Protein AF-A0A3S3NFL9-F1 (afdb_monomer_lite)

InterPro domains:
  IPR039461 Peptidase family M49 [PTHR23422] (244-373)

Structure (mmCIF, N/CA/C/O backbone):
data_AF-A0A3S3NFL9-F1
#
_entry.id   AF-A0A3S3NFL9-F1
#
loop_
_atom_site.group_PDB
_atom_site.id
_atom_site.type_symbol
_atom_site.label_atom_id
_atom_site.label_alt_id
_atom_site.label_comp_id
_atom_site.label_asym_id
_atom_site.label_entity_id
_atom_site.label_seq_id
_atom_site.pdbx_PDB_ins_code
_atom_site.Cartn_x
_atom_site.Cartn_y
_atom_site.Cartn_z
_atom_site.occupancy
_atom_site.B_iso_or_equiv
_atom_site.auth_seq_id
_atom_site.auth_comp_id
_atom_site.auth_asym_id
_atom_site.auth_atom_id
_atom_site.pdbx_PDB_model_num
ATOM 1 N N . MET A 1 1 ? 38.748 -11.934 3.097 1.00 70.31 1 MET A N 1
ATOM 2 C CA . MET A 1 1 ? 37.611 -11.844 2.151 1.00 70.31 1 MET A CA 1
ATOM 3 C C . MET A 1 1 ? 37.969 -10.822 1.085 1.00 70.31 1 MET A C 1
ATOM 5 O O . MET A 1 1 ? 38.439 -9.764 1.475 1.00 70.31 1 MET A O 1
ATOM 9 N N . TRP A 1 2 ? 37.775 -11.131 -0.202 1.00 83.19 2 TRP A N 1
ATOM 10 C CA . TRP A 1 2 ? 38.175 -10.306 -1.362 1.00 83.19 2 TRP A CA 1
ATOM 11 C C . TRP A 1 2 ? 37.854 -8.810 -1.224 1.00 83.19 2 TRP A C 1
ATOM 13 O O . TRP A 1 2 ? 38.706 -7.977 -1.481 1.00 83.19 2 TRP A O 1
ATOM 23 N N . LYS A 1 3 ? 36.680 -8.450 -0.696 1.00 81.81 3 LYS A N 1
ATOM 24 C CA . LYS A 1 3 ? 36.318 -7.045 -0.452 1.00 81.81 3 LYS A CA 1
ATOM 25 C C . LYS A 1 3 ? 37.361 -6.279 0.379 1.00 81.81 3 LYS A C 1
ATOM 27 O O . LYS A 1 3 ? 37.640 -5.125 0.095 1.00 81.81 3 LYS A O 1
ATOM 32 N N . ASN A 1 4 ? 37.971 -6.919 1.376 1.00 85.50 4 ASN A N 1
ATOM 33 C CA . ASN A 1 4 ? 38.934 -6.269 2.270 1.00 85.50 4 ASN A CA 1
ATOM 34 C C . ASN A 1 4 ? 40.291 -6.002 1.596 1.00 85.50 4 ASN A C 1
ATOM 36 O O . ASN A 1 4 ? 41.124 -5.328 2.192 1.00 85.50 4 ASN A O 1
ATOM 40 N N . SER A 1 5 ? 40.531 -6.542 0.395 1.00 84.44 5 SER A N 1
ATOM 41 C CA . SER A 1 5 ? 41.727 -6.245 -0.401 1.00 84.44 5 SER A CA 1
ATOM 42 C C . SER A 1 5 ? 41.533 -5.063 -1.355 1.00 84.44 5 SER A C 1
ATOM 44 O O . SER A 1 5 ? 42.457 -4.725 -2.087 1.00 84.44 5 SER A O 1
ATOM 46 N N . LEU A 1 6 ? 40.328 -4.490 -1.414 1.00 85.62 6 LEU A N 1
ATOM 47 C CA . LEU A 1 6 ? 39.971 -3.385 -2.301 1.00 85.62 6 LEU A CA 1
ATOM 48 C C . LEU A 1 6 ? 40.162 -2.035 -1.592 1.00 85.62 6 LEU A C 1
ATOM 50 O O . LEU A 1 6 ? 40.008 -1.954 -0.369 1.00 85.62 6 LEU A O 1
ATOM 54 N N . SER A 1 7 ? 40.432 -0.968 -2.353 1.00 89.31 7 SER A N 1
ATOM 55 C CA . SER A 1 7 ? 40.381 0.405 -1.823 1.00 89.31 7 SER A CA 1
ATOM 56 C C . SER A 1 7 ? 38.967 0.759 -1.347 1.00 89.31 7 SER A C 1
ATOM 58 O O . SER A 1 7 ? 38.000 0.131 -1.771 1.00 89.31 7 SER A O 1
ATOM 60 N N . GLU A 1 8 ? 38.801 1.775 -0.497 1.00 84.06 8 GLU A N 1
ATOM 61 C CA . GLU A 1 8 ? 37.465 2.172 -0.014 1.00 84.06 8 GLU A CA 1
ATOM 62 C C . GLU A 1 8 ? 36.483 2.488 -1.155 1.00 84.06 8 GLU A C 1
ATOM 64 O O . GLU A 1 8 ? 35.319 2.088 -1.104 1.00 84.06 8 GLU A O 1
ATOM 69 N N . ASP A 1 9 ? 36.951 3.137 -2.223 1.00 81.75 9 ASP A N 1
ATOM 70 C CA . ASP A 1 9 ? 36.141 3.419 -3.413 1.00 81.75 9 ASP A CA 1
ATOM 71 C C . ASP A 1 9 ? 35.718 2.140 -4.134 1.00 81.75 9 ASP A C 1
ATOM 73 O O . ASP A 1 9 ? 34.554 1.977 -4.502 1.00 81.75 9 ASP A O 1
ATOM 77 N N . GLN A 1 10 ? 36.641 1.190 -4.274 1.00 81.69 10 GLN A N 1
ATOM 78 C CA . GLN A 1 10 ? 36.358 -0.108 -4.874 1.00 81.69 10 GLN A CA 1
ATOM 79 C C . GLN A 1 10 ? 35.442 -0.962 -3.990 1.00 81.69 10 GLN A C 1
ATOM 81 O O . GLN A 1 10 ? 34.604 -1.687 -4.513 1.00 81.69 10 GLN A O 1
ATOM 86 N N . GLN A 1 11 ? 35.543 -0.859 -2.663 1.00 82.94 11 GLN A N 1
ATOM 87 C CA . GLN A 1 11 ? 34.620 -1.519 -1.740 1.00 82.94 11 GLN A CA 1
ATOM 88 C C . GLN A 1 11 ? 33.207 -0.962 -1.885 1.00 82.94 11 GLN A C 1
ATOM 90 O O . GLN A 1 11 ? 32.262 -1.744 -1.975 1.00 82.94 11 GLN A O 1
ATOM 95 N N . ARG A 1 12 ? 33.064 0.370 -1.953 1.00 76.81 12 ARG A N 1
ATOM 96 C CA . ARG A 1 12 ? 31.773 1.029 -2.198 1.00 76.81 12 ARG A CA 1
ATOM 97 C C . ARG A 1 12 ? 31.178 0.590 -3.531 1.00 76.81 12 ARG A C 1
ATOM 99 O O . ARG A 1 12 ? 30.019 0.184 -3.555 1.00 76.81 12 ARG A O 1
ATOM 106 N N . ALA A 1 13 ? 31.977 0.592 -4.599 1.00 75.75 13 ALA A N 1
ATOM 107 C CA . ALA A 1 13 ? 31.565 0.129 -5.922 1.00 75.75 13 ALA A CA 1
ATOM 108 C C . ALA A 1 13 ? 31.149 -1.354 -5.929 1.00 75.75 13 ALA A C 1
ATOM 110 O O . ALA A 1 13 ? 30.110 -1.682 -6.499 1.00 75.75 13 ALA A O 1
ATOM 111 N N . ALA A 1 14 ? 31.896 -2.226 -5.240 1.00 76.31 14 ALA A N 1
ATOM 112 C CA . ALA A 1 14 ? 31.610 -3.661 -5.133 1.00 76.31 14 ALA A CA 1
ATOM 113 C C . ALA A 1 14 ? 30.316 -3.967 -4.365 1.00 76.31 14 ALA A C 1
ATOM 115 O O . ALA A 1 14 ? 29.718 -5.022 -4.551 1.00 76.31 14 ALA A O 1
ATOM 116 N N . THR A 1 15 ? 29.899 -3.061 -3.479 1.00 74.06 15 THR A N 1
ATOM 117 C CA . THR A 1 15 ? 28.624 -3.139 -2.747 1.00 74.06 15 THR A CA 1
ATOM 118 C C . THR A 1 15 ? 27.517 -2.278 -3.359 1.00 74.06 15 THR A C 1
ATOM 120 O O . THR A 1 15 ? 26.427 -2.199 -2.797 1.00 74.06 15 THR A O 1
ATOM 123 N N . GLY A 1 16 ? 27.807 -1.595 -4.467 1.00 64.81 16 GLY A N 1
ATOM 124 C CA . GLY A 1 16 ? 26.868 -0.738 -5.182 1.00 64.81 16 GLY A CA 1
ATOM 125 C C . GLY A 1 16 ? 25.969 -1.527 -6.134 1.00 64.81 16 GLY A C 1
ATOM 126 O O . GLY A 1 16 ? 26.243 -2.675 -6.467 1.00 64.81 16 GLY A O 1
ATOM 127 N N . TYR A 1 17 ? 24.895 -0.891 -6.599 1.00 68.75 17 TYR A N 1
ATOM 128 C CA . TYR A 1 17 ? 23.859 -1.542 -7.412 1.00 68.75 17 TYR A CA 1
ATOM 129 C C . TYR A 1 17 ? 24.241 -1.771 -8.883 1.00 68.75 17 TYR A C 1
ATOM 131 O O . TYR A 1 17 ? 23.649 -2.625 -9.532 1.00 68.75 17 TYR A O 1
ATOM 139 N N . PHE A 1 18 ? 25.208 -1.015 -9.418 1.00 77.06 18 PHE A N 1
ATOM 140 C CA . PHE A 1 18 ? 25.504 -0.959 -10.859 1.00 77.06 18 PHE A CA 1
ATOM 141 C C . PHE A 1 18 ? 26.853 -1.585 -11.239 1.00 77.06 18 PHE A C 1
ATOM 143 O O . PHE A 1 18 ? 27.479 -1.185 -12.224 1.00 77.06 18 PHE A O 1
ATOM 150 N N . ASN A 1 19 ? 27.305 -2.573 -10.464 1.00 80.44 19 ASN A N 1
ATOM 151 C CA . ASN A 1 19 ? 28.457 -3.412 -10.792 1.00 80.44 19 ASN A CA 1
ATOM 152 C C . ASN A 1 19 ? 28.096 -4.888 -10.596 1.00 80.44 19 ASN A C 1
ATOM 154 O O . ASN A 1 19 ? 27.451 -5.244 -9.612 1.00 80.44 19 ASN A O 1
ATOM 158 N N . VAL A 1 20 ? 28.524 -5.742 -11.523 1.00 81.50 20 VAL A N 1
ATOM 159 C CA . VAL A 1 20 ? 28.409 -7.201 -11.409 1.00 81.50 20 VAL A CA 1
ATOM 160 C C . VAL A 1 20 ? 29.727 -7.754 -10.884 1.00 81.50 20 VAL A C 1
ATOM 162 O O . VAL A 1 20 ? 30.802 -7.328 -11.313 1.00 81.50 20 VAL A O 1
ATOM 165 N N . ILE A 1 21 ? 29.647 -8.687 -9.935 1.00 87.25 21 ILE A N 1
ATOM 166 C CA . ILE A 1 21 ? 30.816 -9.400 -9.424 1.00 87.25 21 ILE A CA 1
ATOM 167 C C . ILE A 1 21 ? 30.949 -10.712 -10.182 1.00 87.25 21 ILE A C 1
ATOM 169 O O . ILE A 1 21 ? 30.078 -11.571 -10.080 1.00 87.25 21 ILE A O 1
ATOM 173 N N . HIS A 1 22 ? 32.059 -10.866 -10.891 1.00 83.62 22 HIS A N 1
ATOM 174 C CA . HIS A 1 22 ? 32.399 -12.070 -11.639 1.00 83.62 22 HIS A CA 1
ATOM 175 C C . HIS A 1 22 ? 33.544 -12.818 -10.985 1.00 83.62 22 HIS A C 1
ATOM 177 O O . HIS A 1 22 ? 34.320 -12.251 -10.207 1.00 83.62 22 HIS A O 1
ATOM 183 N N . ARG A 1 23 ? 33.669 -14.094 -11.344 1.00 83.56 23 ARG A N 1
ATOM 184 C CA . ARG A 1 23 ? 34.780 -14.944 -10.941 1.00 83.56 23 ARG A CA 1
ATOM 185 C C . ARG A 1 23 ? 35.629 -15.318 -12.152 1.00 83.56 23 ARG A C 1
ATOM 187 O O . ARG A 1 23 ? 35.097 -15.751 -13.170 1.00 83.56 23 ARG A O 1
ATOM 194 N N . HIS A 1 24 ? 36.951 -15.182 -12.053 1.00 78.75 24 HIS A N 1
ATOM 195 C CA . HIS A 1 24 ? 37.848 -15.508 -13.168 1.00 78.75 24 HIS A CA 1
ATOM 196 C C . HIS A 1 24 ? 37.803 -16.994 -13.543 1.00 78.75 24 HIS A C 1
ATOM 198 O O . HIS A 1 24 ? 38.020 -17.334 -14.701 1.00 78.75 24 HIS A O 1
ATOM 204 N N . SER A 1 25 ? 37.512 -17.880 -12.591 1.00 75.69 25 SER A N 1
ATOM 205 C CA . SER A 1 25 ? 37.366 -19.314 -12.858 1.00 75.69 25 SER A CA 1
ATOM 206 C C . SER A 1 25 ? 36.079 -19.707 -13.600 1.00 75.69 25 SER A C 1
ATOM 208 O O . SER A 1 25 ? 36.033 -20.798 -14.163 1.00 75.69 25 SER A O 1
ATOM 210 N N . GLU A 1 26 ? 35.063 -18.840 -13.656 1.00 67.69 26 GLU A N 1
ATOM 211 C CA . GLU A 1 26 ? 33.768 -19.135 -14.297 1.00 67.69 26 GLU A CA 1
ATOM 212 C C . GLU A 1 26 ? 33.715 -18.684 -15.769 1.00 67.69 26 GLU A C 1
ATOM 214 O O . GLU A 1 26 ? 32.968 -19.250 -16.562 1.00 67.69 26 GLU A O 1
ATOM 219 N N . SER A 1 27 ? 34.581 -17.756 -16.190 1.00 59.66 27 SER A N 1
ATOM 220 C CA . SER A 1 27 ? 34.622 -17.242 -17.571 1.00 59.66 27 SER A CA 1
ATOM 221 C C . SER A 1 27 ? 35.156 -18.236 -18.617 1.00 59.66 27 SER A C 1
ATOM 223 O O . SER A 1 27 ? 35.100 -17.962 -19.814 1.00 59.66 27 SER A O 1
ATOM 225 N N . GLY A 1 28 ? 35.660 -19.400 -18.189 1.00 50.25 28 GLY A N 1
ATOM 226 C CA . GLY A 1 28 ? 36.147 -20.471 -19.066 1.00 50.25 28 GLY A CA 1
ATOM 227 C C . GLY A 1 28 ? 35.130 -21.572 -19.388 1.00 50.25 28 GLY A C 1
ATOM 228 O O . GLY A 1 28 ? 35.481 -22.496 -20.119 1.00 50.25 28 GLY A O 1
ATOM 229 N N . MET A 1 29 ? 33.908 -21.523 -18.841 1.00 44.69 29 MET A N 1
ATOM 230 C CA . MET A 1 29 ? 32.951 -22.638 -18.944 1.00 44.69 29 MET A CA 1
ATOM 231 C C . MET A 1 29 ? 31.960 -22.535 -20.119 1.00 44.69 29 MET A C 1
ATOM 233 O O . MET A 1 29 ? 31.325 -23.534 -20.442 1.00 44.69 29 MET A O 1
ATOM 237 N N . ASP A 1 30 ? 31.921 -21.399 -20.829 1.00 39.84 30 ASP A N 1
ATOM 238 C CA . ASP A 1 30 ? 30.991 -21.134 -21.945 1.00 39.84 30 ASP A CA 1
ATOM 239 C C . ASP A 1 30 ? 31.662 -21.050 -23.336 1.00 39.84 30 ASP A C 1
ATOM 241 O O . ASP A 1 30 ? 31.192 -20.348 -24.231 1.00 39.84 30 ASP A O 1
ATOM 245 N N . ILE A 1 31 ? 32.751 -21.794 -23.577 1.00 38.69 31 ILE A N 1
ATOM 246 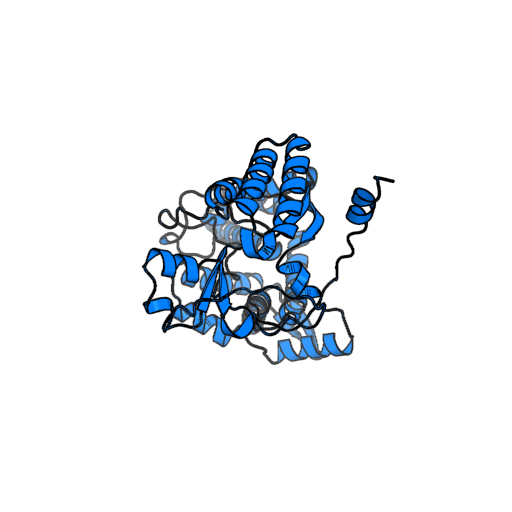C CA . ILE A 1 31 ? 33.295 -21.977 -24.938 1.00 38.69 31 ILE A CA 1
ATOM 247 C C . ILE A 1 31 ? 33.169 -23.442 -25.350 1.00 38.69 31 ILE A C 1
ATOM 249 O O . ILE A 1 31 ? 34.111 -24.229 -25.308 1.00 38.69 31 ILE A O 1
ATOM 253 N N . CYS A 1 32 ? 31.972 -23.802 -25.798 1.00 33.28 32 CYS A N 1
ATOM 254 C CA . CYS A 1 32 ? 31.750 -24.946 -26.673 1.00 33.28 32 CYS A CA 1
ATOM 255 C C . CYS A 1 32 ? 30.919 -24.501 -27.876 1.00 33.28 32 CYS A C 1
ATOM 257 O O . CYS A 1 32 ? 29.771 -24.896 -27.994 1.00 33.28 32 CYS A O 1
ATOM 259 N N . THR A 1 33 ? 31.506 -23.695 -28.768 1.00 36.41 33 THR A N 1
ATOM 260 C CA . THR A 1 33 ? 31.308 -23.804 -30.227 1.00 36.41 33 THR A CA 1
ATOM 261 C C . THR A 1 33 ? 32.274 -22.888 -30.985 1.00 36.41 33 THR A C 1
ATOM 263 O O . THR A 1 33 ? 32.473 -21.743 -30.600 1.00 36.41 33 THR A O 1
ATOM 266 N N . ALA A 1 34 ? 32.759 -23.408 -32.117 1.00 32.44 34 ALA A N 1
ATOM 267 C CA . ALA A 1 34 ? 33.563 -22.784 -33.175 1.00 32.44 34 ALA A CA 1
ATOM 268 C C . ALA A 1 34 ? 35.091 -22.728 -32.968 1.00 32.44 34 ALA A C 1
ATOM 270 O O . ALA A 1 34 ? 35.658 -21.864 -32.307 1.00 32.44 34 ALA A O 1
ATOM 271 N N . ALA A 1 35 ? 35.752 -23.672 -33.639 1.00 37.75 35 ALA A N 1
ATOM 272 C CA . ALA A 1 35 ? 37.176 -23.693 -33.918 1.00 37.75 35 ALA A CA 1
ATOM 273 C C . ALA A 1 35 ? 37.611 -22.494 -34.780 1.00 37.75 35 ALA A C 1
ATOM 275 O O . ALA A 1 35 ? 37.051 -22.275 -35.852 1.00 37.75 35 ALA A O 1
ATOM 276 N N . ASN A 1 36 ? 38.651 -21.775 -34.358 1.00 33.38 36 ASN A N 1
ATOM 277 C CA . ASN A 1 36 ? 39.914 -21.682 -35.095 1.00 33.38 36 ASN A CA 1
ATOM 278 C C . ASN A 1 36 ? 40.953 -20.896 -34.286 1.00 33.38 36 ASN A C 1
ATOM 280 O O . ASN A 1 36 ? 40.642 -19.986 -33.526 1.00 33.38 36 ASN A O 1
ATOM 284 N N . THR A 1 37 ? 42.191 -21.336 -34.454 1.00 39.19 37 THR A N 1
ATOM 285 C CA . THR A 1 37 ? 43.440 -20.879 -33.847 1.00 39.19 37 THR A CA 1
ATOM 286 C C . THR A 1 37 ? 43.701 -19.383 -34.017 1.00 39.19 37 THR A C 1
ATOM 288 O O . THR A 1 37 ? 43.647 -18.894 -35.137 1.00 39.19 37 THR A O 1
ATOM 291 N N . ASP A 1 38 ? 44.075 -18.698 -32.932 1.00 30.78 38 ASP A N 1
ATOM 292 C CA . ASP A 1 38 ? 45.365 -18.001 -32.845 1.00 30.78 38 ASP A CA 1
ATOM 293 C C . ASP A 1 38 ? 45.683 -17.562 -31.405 1.00 30.78 38 ASP A C 1
ATOM 295 O O . ASP A 1 38 ? 44.811 -17.269 -30.588 1.00 30.78 38 ASP A O 1
ATOM 299 N N . HIS A 1 39 ? 46.973 -17.612 -31.084 1.00 37.66 39 HIS A N 1
ATOM 300 C CA . HIS A 1 39 ? 47.565 -17.458 -29.760 1.00 37.66 39 HIS A CA 1
ATOM 301 C C . HIS A 1 39 ? 47.155 -16.176 -29.014 1.00 37.66 39 HIS A C 1
ATOM 303 O O . HIS A 1 39 ? 47.578 -15.080 -29.372 1.00 37.66 39 HIS A O 1
ATOM 309 N N . VAL A 1 40 ? 46.493 -16.332 -27.863 1.00 32.88 40 VAL A N 1
ATOM 310 C CA . VAL A 1 40 ? 46.502 -15.321 -26.796 1.00 32.88 40 VAL A CA 1
ATOM 311 C C . VAL A 1 40 ? 47.221 -15.907 -25.588 1.00 32.88 40 VAL A C 1
ATOM 313 O O . VAL A 1 40 ? 46.711 -16.770 -24.876 1.00 32.88 40 VAL A O 1
ATOM 316 N N . VAL A 1 41 ? 48.448 -15.440 -25.369 1.00 32.53 41 VAL A N 1
ATOM 317 C CA . VAL A 1 41 ? 49.188 -15.657 -24.126 1.00 32.53 41 VAL A CA 1
ATOM 318 C C . VAL A 1 41 ? 48.477 -14.861 -23.034 1.00 32.53 41 VAL A C 1
ATOM 320 O O . VAL A 1 41 ? 48.691 -13.661 -22.889 1.00 32.53 41 VAL A O 1
ATOM 323 N N . THR A 1 42 ? 47.616 -15.513 -22.255 1.00 33.62 42 THR A N 1
ATOM 324 C CA . THR A 1 42 ? 47.130 -14.940 -20.999 1.00 33.62 42 THR A CA 1
ATOM 325 C C . THR A 1 42 ? 48.250 -15.035 -19.972 1.00 33.62 42 THR A C 1
ATOM 327 O O . THR A 1 42 ? 48.501 -16.096 -19.393 1.00 33.62 42 THR A O 1
ATOM 330 N N . THR A 1 43 ? 48.945 -13.924 -19.750 1.00 31.50 43 THR A N 1
ATOM 331 C CA . THR A 1 43 ? 49.778 -13.727 -18.568 1.00 31.50 43 THR A CA 1
ATOM 332 C C . THR A 1 43 ? 48.891 -13.892 -17.333 1.00 31.50 43 THR A C 1
ATOM 334 O O . THR A 1 43 ? 48.043 -13.056 -17.031 1.00 31.50 43 THR A O 1
ATOM 337 N N . LYS A 1 44 ? 49.054 -15.016 -16.623 1.00 38.88 44 LYS A N 1
ATOM 338 C CA . LYS A 1 44 ? 48.454 -15.233 -15.302 1.00 38.88 44 LYS A CA 1
ATOM 339 C C . LYS A 1 44 ? 49.040 -14.207 -14.334 1.00 38.88 44 LYS A C 1
ATOM 341 O O . LYS A 1 44 ? 50.081 -14.439 -13.727 1.00 38.88 44 LYS A O 1
ATOM 346 N N . SER A 1 45 ? 48.365 -13.070 -14.210 1.00 40.41 45 SER A N 1
ATOM 347 C CA . SER A 1 45 ? 48.492 -12.201 -13.049 1.00 40.41 45 SER A CA 1
ATOM 348 C C . SER A 1 45 ? 48.079 -13.009 -11.822 1.00 40.41 45 SER A C 1
ATOM 350 O O . SER A 1 45 ? 46.947 -13.485 -11.722 1.00 40.41 45 SER A O 1
ATOM 352 N N . SER A 1 46 ? 49.022 -13.215 -10.911 1.00 44.19 46 SER A N 1
ATOM 353 C CA . SER A 1 46 ? 48.811 -13.831 -9.608 1.00 44.19 46 SER A CA 1
ATOM 354 C C . SER A 1 46 ? 48.009 -12.889 -8.703 1.00 44.19 46 SER A C 1
ATOM 356 O O . SER A 1 46 ? 48.551 -12.323 -7.755 1.00 44.19 46 SER A O 1
ATOM 358 N N . ASN A 1 47 ? 46.725 -12.685 -8.992 1.00 50.84 47 ASN A N 1
ATOM 359 C CA . ASN A 1 47 ? 45.833 -12.012 -8.057 1.00 50.84 47 ASN A CA 1
ATOM 360 C C . ASN A 1 47 ? 45.345 -13.028 -7.023 1.00 50.84 47 ASN A C 1
ATOM 362 O O . ASN A 1 47 ? 44.768 -14.059 -7.351 1.00 50.84 47 ASN A O 1
ATOM 366 N N . GLN A 1 48 ? 45.588 -12.721 -5.750 1.00 58.28 48 GLN A N 1
ATOM 367 C CA . GLN A 1 48 ? 45.284 -13.556 -4.580 1.00 58.28 48 GLN A CA 1
ATOM 368 C C . GLN A 1 48 ? 43.774 -13.815 -4.380 1.00 58.28 48 GLN A C 1
ATOM 370 O O . GLN A 1 48 ? 43.366 -14.525 -3.457 1.00 58.28 48 GLN A O 1
ATOM 375 N N . HIS A 1 49 ? 42.929 -13.233 -5.233 1.00 67.06 49 HIS A N 1
ATOM 376 C CA . HIS A 1 49 ? 41.482 -13.297 -5.166 1.00 67.06 49 HIS A CA 1
ATOM 377 C C . HIS A 1 49 ? 40.885 -13.522 -6.557 1.00 67.06 49 HIS A C 1
ATOM 379 O O . HIS A 1 49 ? 41.233 -12.833 -7.509 1.00 67.06 49 HIS A O 1
ATOM 385 N N . ASP A 1 50 ? 39.961 -14.478 -6.640 1.00 82.88 50 ASP A N 1
ATOM 386 C CA . ASP A 1 50 ? 39.346 -14.976 -7.879 1.00 82.88 50 ASP A CA 1
ATOM 387 C C . ASP A 1 50 ? 38.178 -14.101 -8.379 1.00 82.88 50 ASP A C 1
ATOM 389 O O . ASP A 1 50 ? 37.488 -14.470 -9.316 1.00 82.88 50 ASP A O 1
ATOM 393 N N . LEU A 1 51 ? 37.912 -12.953 -7.749 1.00 85.88 51 LEU A N 1
ATOM 394 C CA . LEU A 1 51 ? 36.747 -12.110 -8.039 1.00 85.88 51 LEU A CA 1
ATOM 395 C C . LEU A 1 51 ? 37.155 -10.760 -8.643 1.00 85.88 51 LEU A C 1
ATOM 397 O O . LEU A 1 51 ? 38.166 -10.177 -8.245 1.00 85.88 51 LEU A O 1
ATOM 401 N N . TYR A 1 52 ? 36.337 -10.238 -9.558 1.00 83.81 52 TYR A N 1
ATOM 402 C CA . TYR A 1 52 ? 36.501 -8.910 -10.156 1.00 83.81 52 TYR A CA 1
ATOM 403 C C . TYR A 1 52 ? 35.149 -8.233 -10.428 1.00 83.81 52 TYR A C 1
ATOM 405 O O . TYR A 1 52 ? 34.105 -8.881 -10.427 1.00 83.81 52 TYR A O 1
ATOM 413 N N . MET A 1 53 ? 35.166 -6.910 -10.622 1.00 88.06 53 MET A N 1
ATOM 414 C CA . MET A 1 53 ? 33.971 -6.10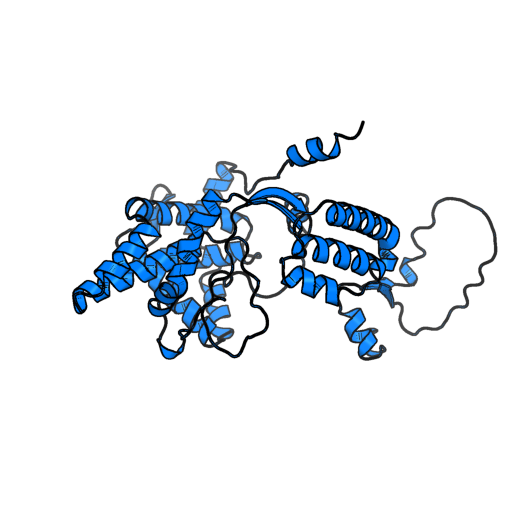6 -10.909 1.00 88.06 53 MET A CA 1
ATOM 415 C C . MET A 1 53 ? 33.879 -5.776 -12.395 1.00 88.06 53 MET A C 1
ATOM 417 O O . MET A 1 53 ? 34.876 -5.366 -12.990 1.00 88.06 53 MET A O 1
ATOM 421 N N . VAL A 1 54 ? 32.672 -5.854 -12.951 1.00 85.88 54 VAL A N 1
ATOM 422 C CA . VAL A 1 54 ? 32.341 -5.333 -14.281 1.00 85.88 54 VAL A CA 1
ATOM 423 C C . VAL A 1 54 ? 31.221 -4.295 -14.141 1.00 85.88 54 VAL A C 1
ATOM 425 O O . VAL A 1 54 ? 30.190 -4.598 -13.532 1.00 85.88 54 VAL A O 1
ATOM 428 N N . PRO A 1 55 ? 31.387 -3.067 -14.669 1.00 85.50 55 PRO A N 1
ATOM 429 C CA . PRO A 1 55 ? 30.315 -2.075 -14.695 1.00 85.50 55 PRO A CA 1
ATOM 430 C C . PRO A 1 55 ? 29.089 -2.596 -15.451 1.00 85.50 55 PRO A C 1
ATOM 432 O O . PRO A 1 55 ? 29.230 -3.193 -16.519 1.00 85.50 55 PRO A O 1
ATOM 435 N N . PHE A 1 56 ? 27.881 -2.313 -14.958 1.00 82.12 56 PHE A N 1
ATOM 436 C CA . PHE A 1 56 ? 26.633 -2.719 -15.621 1.00 82.12 56 PHE A CA 1
ATOM 437 C C . PHE A 1 56 ? 26.555 -2.252 -17.082 1.00 82.12 56 PHE A C 1
ATOM 439 O O . PHE A 1 56 ? 26.112 -3.008 -17.945 1.00 82.12 56 PHE A O 1
ATOM 446 N N . SER A 1 57 ? 27.025 -1.033 -17.373 1.00 87.00 57 SER A N 1
ATOM 447 C CA . SER A 1 57 ? 27.069 -0.476 -18.733 1.00 87.00 57 SER A CA 1
ATOM 448 C C . SER A 1 57 ? 27.956 -1.264 -19.703 1.00 87.00 57 SER A C 1
ATOM 450 O O . SER A 1 57 ? 27.766 -1.180 -20.918 1.00 87.00 57 SER A O 1
ATOM 452 N N . GLN A 1 58 ? 28.928 -2.018 -19.182 1.00 89.44 58 GLN A N 1
ATOM 453 C CA . GLN A 1 58 ? 29.796 -2.895 -19.962 1.00 89.44 58 GLN A CA 1
ATOM 454 C C . GLN A 1 58 ? 29.194 -4.294 -20.068 1.00 89.44 58 GLN A C 1
ATOM 456 O O . GLN A 1 58 ? 29.077 -4.805 -21.179 1.00 89.44 58 GLN A O 1
ATOM 461 N N . GLU A 1 59 ? 28.749 -4.858 -18.943 1.00 88.81 59 GLU A N 1
ATOM 462 C CA . GLU A 1 59 ? 28.136 -6.190 -18.875 1.00 88.81 59 GLU A CA 1
ATOM 463 C C . GLU A 1 59 ? 26.936 -6.313 -19.824 1.00 88.81 59 GLU A C 1
ATOM 465 O O . GLU A 1 59 ? 26.850 -7.227 -20.639 1.00 88.81 59 GLU A O 1
ATOM 470 N N . TYR A 1 60 ? 26.026 -5.337 -19.775 1.00 83.69 60 TYR A N 1
ATOM 471 C CA . TYR A 1 60 ? 24.762 -5.367 -20.512 1.00 83.69 60 TYR A CA 1
ATOM 472 C C . TYR A 1 60 ? 24.753 -4.411 -21.710 1.00 83.69 60 TYR A C 1
ATOM 474 O O . TYR A 1 60 ? 23.687 -3.991 -22.173 1.00 83.69 60 TYR A O 1
ATOM 482 N N . ARG A 1 61 ? 25.937 -4.050 -22.227 1.00 88.94 61 ARG A N 1
ATOM 483 C CA . ARG A 1 61 ? 26.115 -2.987 -23.230 1.00 88.94 61 ARG A CA 1
ATOM 484 C C . ARG A 1 61 ? 25.164 -3.079 -24.432 1.00 88.94 61 ARG A C 1
ATOM 486 O O . ARG A 1 61 ? 24.597 -2.040 -24.776 1.00 88.94 61 ARG A O 1
ATOM 493 N N . PRO A 1 62 ? 24.939 -4.243 -25.077 1.00 86.44 62 PRO A N 1
ATOM 494 C CA . PRO A 1 62 ? 24.041 -4.316 -26.233 1.00 86.44 62 PRO A CA 1
ATOM 495 C C . PRO A 1 62 ? 22.596 -3.924 -25.888 1.00 86.44 62 PRO A C 1
ATOM 497 O O . PRO A 1 62 ? 21.975 -3.137 -26.604 1.00 86.44 62 PRO A O 1
ATOM 500 N N . PHE A 1 63 ? 22.081 -4.406 -24.753 1.00 81.75 63 PHE A N 1
ATOM 501 C CA . PHE A 1 63 ? 20.724 -4.110 -24.287 1.00 81.75 63 PHE A CA 1
ATOM 502 C C . PHE A 1 63 ? 20.585 -2.653 -23.843 1.00 81.75 63 PHE A C 1
ATOM 504 O O . PHE A 1 63 ? 19.636 -1.972 -24.230 1.00 81.75 63 PHE A O 1
ATOM 511 N N . LEU A 1 64 ? 21.563 -2.158 -23.081 1.00 82.38 64 LEU A N 1
ATOM 512 C CA . LEU A 1 64 ? 21.579 -0.790 -22.569 1.00 82.38 64 LEU A CA 1
ATOM 513 C C . LEU A 1 64 ? 21.738 0.246 -23.683 1.00 82.38 64 LEU A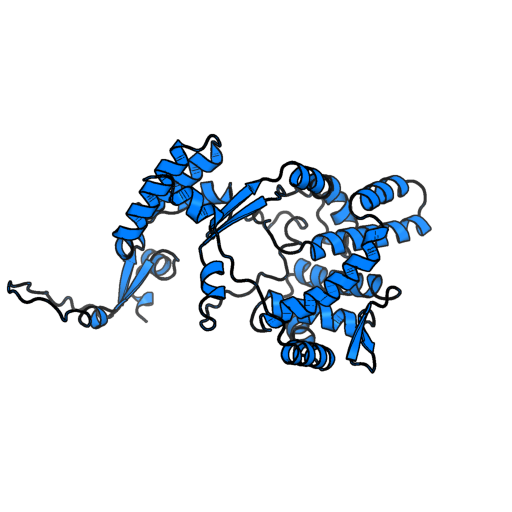 C 1
ATOM 515 O O . LEU A 1 64 ? 21.085 1.285 -23.640 1.00 82.38 64 LEU A O 1
ATOM 519 N N . THR A 1 65 ? 22.510 -0.067 -24.728 1.00 90.19 65 THR A N 1
ATOM 520 C CA . THR A 1 65 ? 22.593 0.772 -25.933 1.00 90.19 65 THR A CA 1
ATOM 521 C C . THR A 1 65 ? 21.236 0.876 -26.606 1.00 90.19 65 THR A C 1
ATOM 523 O O . THR A 1 65 ? 20.779 1.980 -26.905 1.00 90.19 65 THR A O 1
ATOM 526 N N . LYS A 1 66 ? 20.537 -0.253 -26.770 1.00 87.19 66 LYS A N 1
ATOM 527 C CA . LYS A 1 66 ? 19.220 -0.223 -27.397 1.00 87.19 66 LYS A CA 1
ATOM 528 C C . LYS A 1 66 ? 18.191 0.536 -26.562 1.00 87.19 66 LYS A C 1
ATOM 530 O O . LYS A 1 66 ? 17.396 1.298 -27.111 1.00 87.19 66 LYS A O 1
ATOM 535 N N . ALA A 1 67 ? 18.214 0.347 -25.246 1.00 80.75 67 ALA A N 1
ATOM 536 C CA . ALA A 1 67 ? 17.351 1.072 -24.324 1.00 80.75 67 ALA A CA 1
ATOM 537 C C . ALA A 1 67 ? 17.633 2.584 -24.358 1.00 80.75 67 ALA A C 1
ATOM 539 O O . ALA A 1 67 ? 16.693 3.371 -24.446 1.00 80.75 67 ALA A O 1
ATOM 540 N N . ALA A 1 68 ? 18.906 2.991 -24.370 1.00 91.00 68 ALA A N 1
ATOM 541 C CA . ALA A 1 68 ? 19.311 4.391 -24.458 1.00 91.00 68 ALA A CA 1
ATOM 542 C C . ALA A 1 68 ? 18.805 5.064 -25.746 1.00 91.00 68 ALA A C 1
ATOM 544 O O . ALA A 1 68 ? 18.227 6.148 -25.677 1.00 91.00 68 ALA A O 1
ATOM 545 N N . GLU A 1 69 ? 18.931 4.407 -26.905 1.00 94.00 69 GLU A N 1
ATOM 546 C CA . GLU A 1 69 ? 18.380 4.913 -28.174 1.00 94.00 69 GLU A CA 1
ATOM 547 C C . GLU A 1 69 ? 16.866 5.155 -28.099 1.00 94.00 69 GLU A C 1
ATOM 549 O O . GLU A 1 69 ? 16.358 6.163 -28.593 1.00 94.00 69 GLU A O 1
ATOM 554 N N . LEU A 1 70 ? 16.125 4.215 -27.505 1.00 89.56 70 LEU A N 1
ATOM 555 C CA . LEU A 1 70 ? 14.670 4.308 -27.384 1.00 89.56 70 LEU A CA 1
ATOM 556 C C . LEU A 1 70 ? 14.254 5.416 -26.413 1.00 89.56 70 LEU A C 1
ATOM 558 O O . LEU A 1 70 ? 13.322 6.161 -26.709 1.00 89.56 70 LEU A O 1
ATOM 562 N N . LEU A 1 71 ? 14.962 5.558 -25.292 1.00 88.19 71 LEU A N 1
ATOM 563 C CA . LEU A 1 71 ? 14.739 6.634 -24.328 1.00 88.19 71 LEU A CA 1
ATOM 564 C C . LEU A 1 71 ? 15.009 8.011 -24.947 1.00 88.19 71 LEU A C 1
ATOM 566 O O . LEU A 1 71 ? 14.202 8.918 -24.766 1.00 88.19 71 LEU A O 1
ATOM 570 N N . GLN A 1 72 ? 16.079 8.163 -25.734 1.00 93.62 72 GLN A N 1
ATOM 571 C CA . GLN A 1 72 ? 16.364 9.415 -26.445 1.00 93.62 72 GLN A CA 1
ATOM 572 C C . GLN A 1 72 ? 15.235 9.783 -27.414 1.00 93.62 72 GLN A C 1
ATOM 574 O O . GLN A 1 72 ? 14.700 10.888 -27.332 1.00 93.62 72 GLN A O 1
ATOM 579 N N . LYS A 1 73 ? 14.798 8.834 -28.254 1.00 92.38 73 LYS A N 1
ATOM 580 C CA . LYS A 1 73 ? 13.669 9.039 -29.180 1.00 92.38 73 LYS A CA 1
ATOM 581 C C . LYS A 1 73 ? 12.373 9.391 -28.447 1.00 92.38 73 LYS A C 1
ATOM 583 O O . LYS A 1 73 ? 11.647 10.287 -28.863 1.00 92.38 73 LYS A O 1
ATOM 588 N N . ALA A 1 74 ? 12.081 8.715 -27.336 1.00 83.56 74 ALA A N 1
ATOM 589 C CA . ALA A 1 74 ? 10.920 9.034 -26.508 1.00 83.56 74 ALA A CA 1
ATOM 590 C C . ALA A 1 74 ? 11.024 10.442 -25.893 1.00 83.56 74 ALA A C 1
ATOM 592 O O . ALA A 1 74 ? 10.029 11.161 -25.818 1.00 83.56 74 ALA A O 1
ATOM 593 N N . GLY A 1 75 ? 12.231 10.858 -25.498 1.00 86.56 75 GLY A N 1
ATOM 594 C CA . GLY A 1 75 ? 12.515 12.207 -25.019 1.00 86.56 75 GLY A CA 1
ATOM 595 C C . GLY A 1 75 ? 12.242 13.275 -26.077 1.00 86.56 75 GLY A C 1
ATOM 596 O O . GLY A 1 75 ? 11.608 14.279 -25.761 1.00 86.56 75 GLY A O 1
ATOM 597 N N . GLU A 1 76 ? 12.655 13.055 -27.329 1.00 91.69 76 GLU A N 1
ATOM 598 C CA . GLU A 1 76 ? 12.408 13.970 -28.457 1.00 91.69 76 GLU A CA 1
ATOM 599 C C . GLU A 1 76 ? 10.914 14.185 -28.727 1.00 91.69 76 GLU A C 1
ATOM 601 O O . GLU A 1 76 ? 10.494 15.312 -28.985 1.00 91.69 76 GLU A O 1
ATOM 606 N N . LEU A 1 77 ? 10.114 13.124 -28.593 1.00 88.81 77 LEU A N 1
ATOM 607 C CA . LEU A 1 77 ? 8.664 13.142 -28.804 1.00 88.81 77 LEU A CA 1
ATOM 608 C C . LEU A 1 77 ? 7.862 13.690 -27.610 1.00 88.81 77 LEU A C 1
ATOM 610 O O . LEU A 1 77 ? 6.657 13.895 -27.728 1.00 88.81 77 LEU A O 1
ATOM 614 N N . SER A 1 78 ? 8.491 13.901 -26.451 1.00 79.56 78 SER A N 1
ATOM 615 C CA . SER A 1 78 ? 7.806 14.379 -25.247 1.00 79.56 78 SER A CA 1
ATOM 616 C C . SER A 1 78 ? 7.675 15.905 -25.227 1.00 79.56 78 SER A C 1
ATOM 618 O O . SER A 1 78 ? 8.676 16.628 -25.226 1.00 79.56 78 SER A O 1
ATOM 620 N N . ASP A 1 79 ? 6.446 16.400 -25.067 1.00 78.94 79 ASP A N 1
ATOM 621 C CA . ASP A 1 79 ? 6.163 17.824 -24.822 1.00 78.94 79 ASP A CA 1
ATOM 622 C C . ASP A 1 79 ? 6.446 18.250 -23.371 1.00 78.94 79 ASP A C 1
ATOM 624 O O . ASP A 1 79 ? 6.620 19.435 -23.091 1.00 78.94 79 ASP A O 1
ATOM 628 N N . SER A 1 80 ? 6.532 17.298 -22.431 1.00 75.50 80 SER A N 1
ATOM 629 C CA . SER A 1 80 ? 6.851 17.584 -21.027 1.00 75.50 80 SER A CA 1
ATOM 630 C C . SER A 1 80 ? 8.361 17.809 -20.842 1.00 75.50 80 SER A C 1
ATOM 632 O O . SER A 1 80 ? 9.138 16.876 -21.090 1.00 75.50 80 SER A O 1
ATOM 634 N N . PRO A 1 81 ? 8.804 18.998 -20.374 1.00 80.31 81 PRO A N 1
ATOM 635 C CA . PRO A 1 81 ? 10.223 19.291 -20.170 1.00 80.31 81 PRO A CA 1
ATOM 636 C C . PRO A 1 81 ? 10.885 18.383 -19.128 1.00 80.31 81 PRO A C 1
ATOM 638 O O . PRO A 1 81 ? 12.025 17.963 -19.319 1.00 80.31 81 PRO A O 1
ATOM 641 N N . SER A 1 82 ? 10.169 18.039 -18.051 1.00 70.38 82 SER A N 1
ATOM 642 C CA . SER A 1 82 ? 10.697 17.165 -16.998 1.00 70.38 82 SER A CA 1
ATOM 643 C C . SER A 1 82 ? 10.856 15.726 -17.487 1.00 70.38 82 SER A C 1
ATOM 645 O O . SER A 1 82 ? 11.910 15.128 -17.286 1.00 70.38 82 SER A O 1
ATOM 647 N N . LEU A 1 83 ? 9.862 15.186 -18.205 1.00 75.75 83 LEU A N 1
ATOM 648 C CA . LEU A 1 83 ? 9.948 13.838 -18.779 1.00 75.75 83 LEU A CA 1
ATOM 649 C C . LEU A 1 83 ? 11.067 13.750 -19.823 1.00 75.75 83 LEU A C 1
ATOM 651 O O . LEU A 1 83 ? 11.849 12.804 -19.812 1.00 75.75 83 LEU A O 1
ATOM 655 N N . LYS A 1 84 ? 11.197 14.770 -20.680 1.00 87.31 84 LYS A N 1
ATOM 656 C CA . LYS A 1 84 ? 12.294 14.876 -21.650 1.00 87.31 84 LYS A CA 1
ATOM 657 C C . LYS A 1 84 ? 13.661 14.856 -20.963 1.00 87.31 84 LYS A C 1
ATOM 659 O O . LYS A 1 84 ? 14.552 14.145 -21.427 1.00 87.31 84 LYS A O 1
ATOM 664 N N . ARG A 1 85 ? 13.820 15.589 -19.850 1.00 85.38 85 ARG A N 1
ATOM 665 C CA . ARG A 1 85 ? 15.062 15.593 -19.062 1.00 85.38 85 ARG A CA 1
ATOM 666 C C . ARG A 1 85 ? 15.389 14.196 -18.540 1.00 85.38 85 ARG A C 1
ATOM 668 O O . ARG A 1 85 ? 16.488 13.725 -18.803 1.00 85.38 85 ARG A O 1
ATOM 675 N N . LEU A 1 86 ? 14.447 13.528 -17.873 1.00 84.56 86 LEU A N 1
ATOM 676 C CA . LEU A 1 86 ? 14.662 12.179 -17.342 1.00 84.56 86 LEU A CA 1
ATOM 677 C C . LEU A 1 86 ? 15.047 11.178 -18.426 1.00 84.56 86 LEU A C 1
ATOM 679 O O . LEU A 1 86 ? 16.022 10.451 -18.271 1.00 84.56 86 LEU A O 1
ATOM 683 N N . LEU A 1 87 ? 14.285 11.117 -19.518 1.00 87.31 87 LEU A N 1
ATOM 684 C CA . LEU A 1 87 ? 14.532 10.127 -20.565 1.00 87.31 87 LEU A CA 1
ATOM 685 C C . LEU A 1 87 ? 15.929 10.308 -21.173 1.00 87.31 87 LEU A C 1
ATOM 687 O O . LEU A 1 87 ? 16.645 9.329 -21.381 1.00 87.31 87 LEU A O 1
ATOM 691 N N . LYS A 1 88 ? 16.352 11.561 -21.377 1.00 93.75 88 LYS A N 1
ATOM 692 C CA . LYS A 1 88 ? 17.693 11.881 -21.868 1.00 93.75 88 LYS A CA 1
ATOM 693 C C . LYS A 1 88 ? 18.785 11.479 -20.871 1.00 93.75 88 LYS A C 1
ATOM 695 O O . LYS A 1 88 ? 19.695 10.742 -21.242 1.00 93.75 88 LYS A O 1
ATOM 700 N N . THR A 1 89 ? 18.690 11.914 -19.615 1.00 88.12 89 THR A N 1
ATOM 701 C CA . THR A 1 89 ? 19.735 11.645 -18.612 1.00 88.12 89 THR A CA 1
ATOM 702 C C . THR A 1 89 ? 19.801 10.163 -18.239 1.00 88.12 89 THR A C 1
ATOM 704 O O . THR A 1 89 ? 20.885 9.641 -17.988 1.00 88.12 89 THR A O 1
ATOM 707 N N . LYS A 1 90 ? 18.678 9.430 -18.281 1.00 89.25 90 LYS A N 1
ATOM 708 C CA . LYS A 1 90 ? 18.665 7.973 -18.068 1.00 89.25 90 LYS A CA 1
ATOM 709 C C . LYS A 1 90 ? 19.305 7.206 -19.226 1.00 89.25 90 LYS A C 1
ATOM 711 O O . LYS A 1 90 ? 20.017 6.235 -18.980 1.00 89.25 90 LYS A O 1
ATOM 716 N N . ALA A 1 91 ? 19.109 7.657 -20.467 1.00 92.25 91 ALA A N 1
ATOM 717 C CA . ALA A 1 91 ? 19.799 7.094 -21.626 1.00 92.25 91 ALA A CA 1
ATOM 718 C C . ALA A 1 91 ? 21.323 7.265 -21.525 1.00 92.25 91 ALA A C 1
ATOM 720 O O . ALA A 1 91 ? 22.071 6.336 -21.817 1.00 92.25 91 ALA A O 1
ATOM 721 N N . GLU A 1 92 ? 21.781 8.437 -21.082 1.00 93.81 92 GLU A N 1
ATOM 722 C CA . GLU A 1 92 ? 23.202 8.717 -20.857 1.00 93.81 92 GLU A CA 1
ATOM 723 C C . GLU A 1 92 ? 23.771 7.839 -19.729 1.00 93.81 92 GLU A C 1
ATOM 725 O O . GLU A 1 92 ? 24.823 7.222 -19.910 1.00 93.81 92 GLU A O 1
ATOM 730 N N . ALA A 1 93 ? 23.034 7.687 -18.623 1.00 87.94 93 ALA A N 1
ATOM 731 C CA . ALA A 1 93 ? 23.425 6.853 -17.483 1.00 87.94 93 ALA A CA 1
ATOM 732 C C . ALA A 1 93 ? 23.618 5.369 -17.841 1.00 87.94 93 ALA A C 1
ATOM 734 O O . ALA A 1 93 ? 24.570 4.732 -17.385 1.00 87.94 93 ALA A O 1
ATOM 735 N N . PHE A 1 94 ? 22.763 4.818 -18.710 1.00 87.81 94 PHE A N 1
ATOM 736 C CA . PHE A 1 94 ? 22.905 3.446 -19.212 1.00 87.81 94 PHE A CA 1
ATOM 737 C C . PHE A 1 94 ? 24.232 3.202 -19.937 1.00 87.81 94 PHE A C 1
ATOM 739 O O . PHE A 1 94 ? 24.753 2.086 -19.906 1.00 87.81 94 PHE A O 1
ATOM 746 N N . LEU A 1 95 ? 24.800 4.231 -20.566 1.00 92.62 95 LEU A N 1
ATOM 747 C CA . LEU A 1 95 ? 26.055 4.127 -21.307 1.00 92.62 95 LEU A CA 1
ATOM 748 C C . LEU A 1 95 ? 27.273 4.490 -20.451 1.00 92.62 95 LEU A C 1
ATOM 750 O O . LEU A 1 95 ? 28.340 3.902 -20.636 1.00 92.62 95 LEU A O 1
ATOM 754 N N . SER A 1 96 ? 27.124 5.442 -19.527 1.00 91.50 96 SER A N 1
ATOM 755 C CA . SER A 1 96 ? 28.213 5.951 -18.686 1.00 91.50 96 SER A CA 1
ATOM 756 C C . SER A 1 96 ? 28.435 5.142 -17.406 1.00 91.50 96 SER A C 1
ATOM 758 O O . SER A 1 96 ? 29.534 5.176 -16.858 1.00 91.50 96 SER A O 1
ATOM 760 N N . ASN A 1 97 ? 27.423 4.398 -16.946 1.00 84.44 97 ASN A N 1
ATOM 761 C CA . ASN A 1 97 ? 27.351 3.798 -15.607 1.00 84.44 97 ASN A CA 1
ATOM 762 C C . ASN A 1 97 ? 27.278 4.813 -14.450 1.00 84.44 97 ASN A C 1
ATOM 764 O O . ASN A 1 97 ? 27.385 4.412 -13.291 1.00 84.44 97 ASN A O 1
ATOM 768 N N . ASP A 1 98 ? 27.094 6.101 -14.747 1.00 83.00 98 ASP A N 1
ATOM 769 C CA . ASP A 1 98 ? 26.865 7.154 -13.759 1.00 83.00 98 ASP A CA 1
ATOM 770 C C . ASP A 1 98 ? 25.390 7.553 -13.773 1.00 83.00 98 ASP A C 1
ATOM 772 O O . ASP A 1 98 ? 24.890 8.154 -14.725 1.00 83.00 98 ASP A O 1
ATOM 776 N N . TYR A 1 99 ? 24.692 7.186 -12.703 1.00 79.69 99 TYR A N 1
ATOM 777 C CA . TYR A 1 99 ? 23.254 7.364 -12.581 1.00 79.69 99 TYR A CA 1
ATOM 778 C C . TYR A 1 99 ? 22.866 8.627 -11.822 1.00 79.69 99 TYR A C 1
ATOM 780 O O . TYR A 1 99 ? 21.678 8.931 -11.790 1.00 79.69 99 TYR A O 1
ATOM 788 N N . TYR A 1 100 ? 23.815 9.396 -11.276 1.00 76.06 100 TYR A N 1
ATOM 789 C CA . TYR A 1 100 ? 23.513 10.475 -10.335 1.00 76.06 100 TYR A CA 1
ATOM 790 C C . TYR A 1 100 ? 22.534 11.516 -10.901 1.00 76.06 100 TYR A C 1
ATOM 792 O O . TYR A 1 100 ? 21.466 11.725 -10.331 1.00 76.06 100 TYR A O 1
ATOM 800 N N . ASP A 1 101 ? 22.837 12.132 -12.049 1.00 77.38 101 ASP A N 1
ATOM 801 C CA . ASP A 1 101 ? 21.948 13.144 -12.650 1.00 77.38 101 ASP A CA 1
ATOM 802 C C . ASP A 1 101 ? 20.627 12.533 -13.141 1.00 77.38 101 ASP A C 1
ATOM 804 O O . ASP A 1 101 ? 19.562 13.144 -13.024 1.00 77.38 101 ASP A O 1
ATOM 808 N N . SER A 1 102 ? 20.673 11.285 -13.621 1.00 76.62 102 SER A N 1
ATOM 809 C CA . SER A 1 102 ? 19.465 10.546 -13.984 1.00 76.62 102 SER A CA 1
ATOM 810 C C . SER A 1 102 ? 18.575 10.291 -12.779 1.00 76.62 102 SER A C 1
ATOM 812 O O . SER A 1 102 ? 17.365 10.387 -12.911 1.00 76.62 102 SER A O 1
ATOM 814 N N . ASP A 1 103 ? 19.162 10.029 -11.613 1.00 68.81 103 ASP A N 1
ATOM 815 C CA . ASP A 1 103 ? 18.464 9.760 -10.367 1.00 68.81 103 ASP A CA 1
ATOM 816 C C . ASP A 1 103 ? 17.938 11.060 -9.753 1.00 68.81 103 ASP A C 1
ATOM 818 O O . ASP A 1 103 ? 16.862 11.044 -9.174 1.00 68.81 103 ASP A O 1
ATOM 822 N N . ILE A 1 104 ? 18.592 12.212 -9.951 1.00 71.00 104 ILE A N 1
ATOM 823 C CA . ILE A 1 104 ? 17.998 13.527 -9.644 1.00 71.00 104 ILE A CA 1
ATOM 824 C C . ILE A 1 104 ? 16.792 13.802 -10.555 1.00 71.00 104 ILE A C 1
ATOM 826 O O . ILE A 1 104 ? 15.700 14.087 -10.063 1.00 71.00 104 ILE A O 1
ATOM 830 N N . ALA A 1 105 ? 16.963 13.687 -11.878 1.00 69.31 105 ALA A N 1
ATOM 831 C CA . ALA A 1 105 ? 15.890 13.896 -12.858 1.00 69.31 105 ALA A CA 1
ATOM 832 C C . ALA A 1 105 ? 14.733 12.909 -12.671 1.00 69.31 105 ALA A C 1
ATOM 834 O O . ALA A 1 105 ? 13.570 13.206 -12.934 1.00 69.31 105 ALA A O 1
ATOM 835 N N . TRP A 1 106 ? 15.064 11.722 -12.189 1.00 59.09 106 TRP A N 1
ATOM 836 C CA . TRP A 1 106 ? 14.119 10.706 -11.804 1.00 59.09 106 TRP A CA 1
ATOM 837 C C . TRP A 1 106 ? 13.529 10.967 -10.431 1.00 59.09 106 TRP A C 1
ATOM 839 O O . TRP A 1 106 ? 12.366 10.693 -10.266 1.00 59.09 106 TRP A O 1
ATOM 849 N N . MET A 1 107 ? 14.213 11.534 -9.441 1.00 50.22 107 MET A N 1
ATOM 850 C CA . MET A 1 107 ? 13.588 11.912 -8.162 1.00 50.22 107 MET A CA 1
ATOM 851 C C . MET A 1 107 ? 12.589 13.053 -8.349 1.00 50.22 107 MET A C 1
ATOM 853 O O . MET A 1 107 ? 11.657 13.209 -7.561 1.00 50.22 107 MET A O 1
ATOM 857 N N . GLU A 1 108 ? 12.732 13.822 -9.424 1.00 63.53 108 GLU A N 1
ATOM 858 C CA . GLU A 1 108 ? 11.706 14.740 -9.908 1.00 63.53 108 GLU A CA 1
ATOM 859 C C . GLU A 1 108 ? 10.479 13.997 -10.513 1.00 63.53 108 GLU A C 1
ATOM 861 O O . GLU A 1 108 ? 9.465 14.648 -10.771 1.00 63.53 108 GLU A O 1
ATOM 866 N N . LEU A 1 109 ? 10.531 12.660 -10.709 1.00 58.34 109 LEU A N 1
ATOM 867 C CA . LEU A 1 109 ? 9.544 11.819 -11.434 1.00 58.34 109 LEU A CA 1
ATOM 868 C C . LEU A 1 109 ? 9.208 10.375 -10.883 1.00 58.34 109 LEU A C 1
ATOM 870 O O . LEU A 1 109 ? 8.170 9.857 -11.283 1.00 58.34 109 LEU A O 1
ATOM 874 N N . ALA A 1 110 ? 9.965 9.781 -9.938 1.00 42.25 110 ALA A N 1
ATOM 875 C CA . ALA A 1 110 ? 9.894 8.486 -9.192 1.00 42.25 110 ALA A CA 1
ATOM 876 C C . ALA A 1 110 ? 10.229 7.098 -9.867 1.00 42.25 110 ALA A C 1
ATOM 878 O O . ALA A 1 110 ? 10.013 6.917 -11.059 1.00 42.25 110 ALA A O 1
ATOM 879 N N . THR A 1 111 ? 10.729 6.117 -9.056 1.00 41.34 111 THR A N 1
ATOM 880 C CA . THR A 1 111 ? 10.795 4.599 -9.168 1.00 41.34 111 THR A CA 1
ATOM 881 C C . THR A 1 111 ? 11.684 3.826 -10.224 1.00 41.34 111 THR A C 1
ATOM 883 O O . THR A 1 111 ? 11.470 4.060 -11.405 1.00 41.34 111 THR A O 1
ATOM 886 N N . PHE A 1 112 ? 12.622 2.872 -9.925 1.00 45.81 112 PHE A N 1
ATOM 887 C CA . PHE A 1 112 ? 13.322 2.008 -10.937 1.00 45.81 112 PHE A CA 1
ATOM 888 C C . PHE A 1 112 ? 12.436 0.799 -11.233 1.00 45.81 112 PHE A C 1
ATOM 890 O O . PHE A 1 112 ? 12.685 -0.351 -10.886 1.00 45.81 112 PHE A O 1
ATOM 897 N N . GLU A 1 113 ? 11.312 1.159 -11.806 1.00 56.00 113 GLU A N 1
ATOM 898 C CA . GLU A 1 113 ? 10.159 0.373 -12.166 1.00 56.00 113 GLU A CA 1
ATOM 899 C C . GLU A 1 113 ? 9.480 1.269 -13.193 1.00 56.00 113 GLU A C 1
ATOM 901 O O . GLU A 1 113 ? 9.253 2.456 -12.955 1.00 56.00 113 GLU A O 1
ATOM 906 N N . ALA A 1 114 ? 9.259 0.761 -14.396 1.00 63.41 114 ALA A N 1
ATOM 907 C CA . ALA A 1 114 ? 8.598 1.565 -15.404 1.00 63.41 114 ALA A CA 1
ATOM 908 C C . ALA A 1 114 ? 7.101 1.360 -15.227 1.00 63.41 114 ALA A C 1
ATOM 910 O O . ALA A 1 114 ? 6.624 0.246 -15.408 1.00 63.41 114 ALA A O 1
ATOM 911 N N . PHE A 1 115 ? 6.365 2.424 -14.919 1.00 70.25 115 PHE A N 1
ATOM 912 C CA . PHE A 1 115 ? 4.916 2.465 -15.081 1.00 70.25 115 PHE A CA 1
ATOM 913 C C . PHE A 1 115 ? 4.594 3.475 -16.169 1.00 70.25 115 PHE A C 1
ATOM 915 O O . PHE A 1 115 ? 4.748 4.681 -15.991 1.00 70.25 115 PHE A O 1
ATOM 922 N N . ILE A 1 116 ? 4.139 2.976 -17.311 1.00 71.75 116 ILE A N 1
ATOM 923 C CA . ILE A 1 116 ? 3.648 3.820 -18.392 1.00 71.75 116 ILE A CA 1
ATOM 924 C C . ILE A 1 116 ? 2.138 3.844 -18.258 1.00 71.75 116 ILE A C 1
ATOM 926 O O . ILE A 1 116 ? 1.482 2.803 -18.326 1.00 71.75 116 ILE A O 1
ATOM 930 N N . GLY A 1 117 ? 1.574 5.028 -18.064 1.00 76.75 117 GLY A N 1
ATOM 931 C CA . GLY A 1 117 ? 0.138 5.201 -17.936 1.00 76.75 117 GLY A CA 1
ATOM 932 C C . GLY A 1 117 ? -0.335 6.511 -18.536 1.00 76.75 117 GLY A C 1
ATOM 933 O O . GLY A 1 117 ? 0.424 7.469 -18.668 1.00 76.75 117 GLY A O 1
ATOM 934 N N . ILE A 1 118 ? -1.613 6.542 -18.894 1.00 75.62 118 ILE A N 1
ATOM 935 C CA . ILE A 1 118 ? -2.296 7.758 -19.332 1.00 75.62 118 ILE A CA 1
ATOM 936 C C . ILE A 1 118 ? -2.938 8.378 -18.097 1.00 75.62 118 ILE A C 1
ATOM 938 O O . ILE A 1 118 ? -3.699 7.710 -17.396 1.00 75.62 118 ILE A O 1
ATOM 942 N N . ARG A 1 119 ? -2.620 9.640 -17.813 1.00 76.31 119 ARG A N 1
ATOM 943 C CA . ARG A 1 119 ? -3.203 10.367 -16.684 1.00 76.31 119 ARG A CA 1
ATOM 944 C C . ARG A 1 119 ? -4.711 10.549 -16.877 1.00 76.31 119 ARG A C 1
ATOM 946 O O . ARG A 1 119 ? -5.154 10.971 -17.938 1.00 76.31 119 ARG A O 1
ATOM 953 N N . ASP A 1 120 ? -5.476 10.263 -15.829 1.00 76.00 120 ASP A N 1
ATOM 954 C CA . ASP A 1 120 ? -6.893 10.607 -15.720 1.00 76.00 120 ASP A CA 1
ATOM 955 C C . ASP A 1 120 ? -7.019 11.945 -14.982 1.00 76.00 120 ASP A C 1
ATOM 957 O O . ASP A 1 120 ? -6.824 12.023 -13.765 1.00 76.00 120 ASP A O 1
ATOM 961 N N . ASP A 1 121 ? -7.294 13.019 -15.720 1.00 81.50 121 ASP A N 1
ATOM 962 C CA . ASP A 1 121 ? -7.352 14.370 -15.157 1.00 81.50 121 ASP A CA 1
ATOM 963 C C . ASP A 1 121 ? -8.552 14.597 -14.242 1.00 81.50 121 ASP A C 1
ATOM 965 O O . ASP A 1 121 ? -8.433 15.327 -13.252 1.00 81.50 121 ASP A O 1
ATOM 969 N N . MET A 1 122 ? -9.683 13.947 -14.524 1.00 76.31 122 MET A N 1
ATOM 970 C CA . MET A 1 122 ? -10.885 14.075 -13.708 1.00 76.31 122 MET A CA 1
ATOM 971 C C . MET A 1 122 ? -10.669 13.400 -12.353 1.00 76.31 122 MET A C 1
ATOM 973 O O . MET A 1 122 ? -10.830 14.044 -11.315 1.00 76.31 122 MET A O 1
ATOM 977 N N . ALA A 1 123 ? -10.218 12.143 -12.353 1.00 67.56 123 ALA A N 1
ATOM 978 C CA . ALA A 1 123 ? -9.945 11.405 -11.124 1.00 67.56 123 ALA A CA 1
ATOM 979 C C . ALA A 1 123 ? -8.774 12.023 -10.338 1.00 67.56 123 ALA A C 1
ATOM 981 O O . ALA A 1 123 ? -8.834 12.152 -9.116 1.00 67.56 123 ALA A O 1
ATOM 982 N N . THR A 1 124 ? -7.729 12.493 -11.028 1.00 69.75 124 THR A N 1
ATOM 983 C CA . THR A 1 124 ? -6.621 13.223 -10.390 1.00 69.75 124 THR A CA 1
ATOM 984 C C . THR A 1 124 ? -7.105 14.491 -9.683 1.00 69.75 124 THR A C 1
ATOM 986 O O . THR A 1 124 ? -6.686 14.763 -8.557 1.00 69.75 124 THR A O 1
ATOM 989 N N . SER A 1 125 ? -7.995 15.262 -10.312 1.00 74.88 125 SER A N 1
ATOM 990 C CA . SER A 1 125 ? -8.533 16.492 -9.717 1.00 74.88 125 SER A CA 1
ATOM 991 C C . SER A 1 125 ? -9.400 16.204 -8.491 1.00 74.88 125 SER A C 1
ATOM 993 O O . SER A 1 125 ? -9.316 16.937 -7.508 1.00 74.88 125 SER A O 1
ATOM 995 N N . GLN A 1 126 ? -10.165 15.107 -8.498 1.00 68.69 126 GLN A N 1
ATOM 996 C CA . GLN A 1 126 ? -10.947 14.673 -7.334 1.00 68.69 126 GLN A CA 1
ATOM 997 C C . GLN A 1 126 ? -10.054 14.342 -6.129 1.00 68.69 126 GLN A C 1
ATOM 999 O O . GLN A 1 126 ? -10.406 14.661 -4.995 1.00 68.69 126 GLN A O 1
ATOM 1004 N N . LEU A 1 127 ? -8.863 13.774 -6.354 1.00 69.81 127 LEU A N 1
ATOM 1005 C CA . LEU A 1 127 ? -7.931 13.446 -5.270 1.00 69.81 127 LEU A CA 1
ATOM 1006 C C . LEU A 1 127 ? -7.143 14.648 -4.728 1.00 69.81 127 LEU A C 1
ATOM 1008 O O . LEU A 1 127 ? -6.542 14.538 -3.658 1.00 69.81 127 LEU A O 1
ATOM 1012 N N . LYS A 1 128 ? -7.171 15.807 -5.402 1.00 70.75 128 LYS A N 1
ATOM 1013 C CA . LYS A 1 128 ? -6.539 17.039 -4.897 1.00 70.75 128 LYS A CA 1
ATOM 1014 C C . LYS A 1 128 ? -7.082 17.431 -3.519 1.00 70.75 128 LYS A C 1
ATOM 1016 O O . LYS A 1 128 ? -6.321 17.909 -2.681 1.00 70.75 128 LYS A O 1
ATOM 1021 N N . LEU A 1 129 ? -8.359 17.139 -3.268 1.00 69.31 129 LEU A N 1
ATOM 1022 C CA . LEU A 1 129 ? -9.039 17.393 -2.000 1.00 69.31 129 LEU A CA 1
ATOM 1023 C C . LEU A 1 129 ? -8.289 16.784 -0.796 1.00 69.31 129 LEU A C 1
ATOM 1025 O O . LEU A 1 129 ? -8.181 17.421 0.248 1.00 69.31 129 LEU A O 1
ATOM 1029 N N . PHE A 1 130 ? -7.692 15.592 -0.938 1.00 70.06 130 PHE A N 1
ATOM 1030 C CA . PHE A 1 130 ? -6.891 14.978 0.134 1.00 70.06 130 PHE A CA 1
ATOM 1031 C C . PHE A 1 130 ? -5.635 15.793 0.459 1.00 70.06 130 PHE A C 1
ATOM 1033 O O . PHE A 1 130 ? -5.283 15.943 1.629 1.00 70.06 130 PHE A O 1
ATOM 1040 N N . GLY A 1 131 ? -4.976 16.336 -0.568 1.00 70.75 131 GLY A N 1
ATOM 1041 C CA . GLY A 1 131 ? -3.818 17.210 -0.398 1.00 70.75 131 GLY A CA 1
ATOM 1042 C C . GLY A 1 131 ? -4.189 18.536 0.267 1.00 70.75 131 GLY A C 1
ATOM 1043 O O . GLY A 1 131 ? -3.514 18.961 1.202 1.00 70.75 131 GLY A O 1
ATOM 1044 N N . ASP A 1 132 ? -5.307 19.135 -0.150 1.00 76.75 132 ASP A N 1
ATOM 1045 C CA . ASP A 1 132 ? -5.804 20.413 0.382 1.00 76.75 132 ASP A CA 1
ATOM 1046 C C . ASP A 1 132 ? -6.188 20.327 1.874 1.00 76.75 132 ASP A C 1
ATOM 1048 O O . ASP A 1 132 ? -6.150 21.327 2.595 1.00 76.75 132 ASP A O 1
ATOM 1052 N N . HIS A 1 133 ? -6.504 19.127 2.370 1.00 75.50 133 HIS A N 1
ATOM 1053 C CA . HIS A 1 133 ? -6.912 18.892 3.759 1.00 75.50 133 HIS A CA 1
ATOM 1054 C C . HIS A 1 133 ? -5.896 18.124 4.606 1.00 75.50 133 HIS A C 1
ATOM 1056 O O . HIS A 1 133 ? -6.188 17.771 5.753 1.00 75.50 133 HIS A O 1
ATOM 1062 N N . LEU A 1 134 ? -4.677 17.922 4.102 1.00 76.62 134 LEU A N 1
ATOM 1063 C CA . LEU A 1 134 ? -3.644 17.152 4.792 1.00 76.62 134 LEU A CA 1
ATOM 1064 C C . LEU A 1 134 ? -3.331 17.696 6.196 1.00 76.62 134 LEU A C 1
ATOM 1066 O O . LEU A 1 134 ? -3.176 16.928 7.143 1.00 76.62 134 LEU A O 1
ATOM 1070 N N . GLN A 1 135 ? -3.319 19.021 6.371 1.00 80.56 135 GLN A N 1
ATOM 1071 C CA . GLN A 1 135 ? -3.052 19.639 7.675 1.00 80.56 135 GLN A CA 1
ATOM 1072 C C . GLN A 1 135 ? -4.160 19.358 8.698 1.00 80.56 135 GLN A C 1
ATOM 1074 O O . GLN A 1 135 ? -3.901 19.289 9.903 1.00 80.56 135 GLN A O 1
ATOM 1079 N N . VAL A 1 136 ? -5.403 19.212 8.233 1.00 77.56 136 VAL A N 1
ATOM 1080 C CA . VAL A 1 136 ? -6.539 18.848 9.085 1.00 77.56 136 VAL A CA 1
ATOM 1081 C C . VAL A 1 136 ? -6.438 17.379 9.482 1.00 77.56 136 VAL A C 1
ATOM 1083 O O . VAL A 1 136 ? -6.647 17.068 10.653 1.00 77.56 136 VAL A O 1
ATOM 1086 N N . LEU A 1 137 ? -6.074 16.494 8.548 1.00 76.00 137 LEU A N 1
ATOM 1087 C CA . LEU A 1 137 ? -5.809 15.082 8.843 1.00 76.00 137 LEU A CA 1
ATOM 1088 C C . LEU A 1 137 ? -4.726 14.942 9.917 1.00 76.00 137 LEU A C 1
ATOM 1090 O O . LEU A 1 137 ? -4.937 14.241 10.904 1.00 76.00 137 LEU A O 1
ATOM 1094 N N . GLU A 1 138 ? -3.628 15.689 9.777 1.00 78.38 138 GLU A N 1
ATOM 1095 C CA . GLU A 1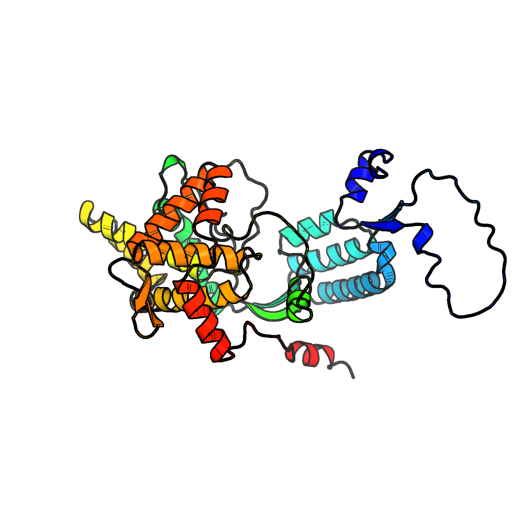 138 ? -2.502 15.640 10.709 1.00 78.38 138 GLU A CA 1
ATOM 1096 C C . GLU A 1 138 ? -2.894 15.989 12.142 1.00 78.38 138 GLU A C 1
ATOM 1098 O O . GLU A 1 138 ? -2.648 15.244 13.092 1.00 78.38 138 GLU A O 1
ATOM 1103 N N . LYS A 1 139 ? -3.591 17.118 12.304 1.00 82.19 139 LYS A N 1
ATOM 1104 C CA . LYS A 1 139 ? -4.024 17.611 13.618 1.00 82.19 139 LYS A CA 1
ATOM 1105 C C . LYS A 1 139 ? -4.921 16.609 14.351 1.00 82.19 139 LYS A C 1
ATOM 1107 O O . LYS A 1 139 ? -4.953 16.603 15.585 1.00 82.19 139 LYS A O 1
ATOM 1112 N N . ASN A 1 140 ? -5.624 15.754 13.609 1.00 77.94 140 ASN A N 1
ATOM 1113 C CA . ASN A 1 140 ? -6.594 14.803 14.145 1.00 77.94 140 ASN A CA 1
ATOM 1114 C C . ASN A 1 140 ? -6.086 13.357 14.220 1.00 77.94 140 ASN A C 1
ATOM 1116 O O . ASN A 1 140 ? -6.827 12.495 14.700 1.00 77.94 140 ASN A O 1
ATOM 1120 N N . LEU A 1 141 ? -4.832 13.081 13.842 1.00 79.25 141 LEU A N 1
ATOM 1121 C CA . LEU A 1 141 ? -4.248 11.746 13.982 1.00 79.25 141 LEU A CA 1
ATOM 1122 C C . LEU A 1 141 ? -4.327 11.220 15.422 1.00 79.25 141 LEU A C 1
ATOM 1124 O O . LEU A 1 141 ? -4.194 12.008 16.372 1.00 79.25 141 LEU A O 1
ATOM 1128 N N . PRO A 1 142 ? -4.484 9.891 15.604 1.00 79.69 142 PRO A N 1
ATOM 1129 C CA . PRO A 1 142 ? -4.412 9.210 16.888 1.00 79.69 142 PRO A CA 1
ATOM 1130 C C . PRO A 1 142 ? -3.025 9.119 17.481 1.00 79.69 142 PRO A C 1
ATOM 1132 O O . PRO A 1 142 ? -2.549 8.054 17.820 1.00 79.69 142 PRO A O 1
ATOM 1135 N N . LEU A 1 143 ? -2.428 10.284 17.682 1.00 80.50 143 LEU A N 1
ATOM 1136 C CA . LEU A 1 143 ? -1.077 10.462 18.164 1.00 80.50 143 LEU A CA 1
ATOM 1137 C C . LEU A 1 143 ? -1.029 11.641 19.142 1.00 80.50 143 LEU A C 1
ATOM 1139 O O . LEU A 1 143 ? -1.862 12.550 19.051 1.00 80.50 143 LEU A O 1
ATOM 1143 N N . ASP A 1 144 ? -0.077 11.619 20.072 1.00 83.00 144 ASP A N 1
ATOM 1144 C CA . ASP A 1 144 ? 0.160 12.744 20.976 1.00 83.00 144 ASP A CA 1
ATOM 1145 C C . ASP A 1 144 ? 0.641 13.970 20.197 1.00 83.00 144 ASP A C 1
ATOM 1147 O O . ASP A 1 144 ? 1.407 13.856 19.237 1.00 83.00 144 ASP A O 1
ATOM 1151 N N . ASP A 1 145 ? 0.211 15.158 20.625 1.00 87.75 145 ASP A N 1
ATOM 1152 C CA . ASP A 1 145 ? 0.467 16.408 19.898 1.00 87.75 145 ASP A CA 1
ATOM 1153 C C . ASP A 1 145 ? 1.962 16.711 19.734 1.00 87.75 145 ASP A C 1
ATOM 1155 O O . ASP A 1 145 ? 2.354 17.326 18.746 1.00 87.75 145 ASP A O 1
ATOM 1159 N N . MET A 1 146 ? 2.805 16.222 20.650 1.00 88.88 146 MET A N 1
ATOM 1160 C CA . MET A 1 146 ? 4.261 16.375 20.571 1.00 88.88 146 MET A CA 1
ATOM 1161 C C . MET A 1 146 ? 4.891 15.693 19.349 1.00 88.88 146 MET A C 1
ATOM 1163 O O . MET A 1 146 ? 5.980 16.085 18.939 1.00 88.88 146 MET A O 1
ATOM 1167 N N . TYR A 1 147 ? 4.225 14.688 18.774 1.00 82.69 147 TYR A N 1
ATOM 1168 C CA . TYR A 1 147 ? 4.713 13.957 17.605 1.00 82.69 147 TYR A CA 1
ATOM 1169 C C . TYR A 1 147 ? 4.066 14.420 16.292 1.00 82.69 147 TYR A C 1
ATOM 1171 O O . TYR A 1 147 ? 4.475 13.971 15.224 1.00 82.69 147 TYR A O 1
ATOM 1179 N N . LYS A 1 148 ? 3.064 15.308 16.344 1.00 82.81 148 LYS A N 1
ATOM 1180 C CA . LYS A 1 148 ? 2.393 15.828 15.145 1.00 82.81 148 LYS A CA 1
ATOM 1181 C C . LYS A 1 148 ? 3.215 16.935 14.488 1.00 82.81 148 LYS A C 1
ATOM 1183 O O . LYS A 1 148 ? 3.785 17.801 15.153 1.00 82.81 148 LYS A O 1
ATOM 1188 N N . SER A 1 149 ? 3.213 16.958 13.163 1.00 82.12 149 SER A N 1
ATOM 1189 C CA . SER A 1 149 ? 3.815 18.018 12.356 1.00 82.12 149 SER A CA 1
ATOM 1190 C C . SER A 1 149 ? 3.044 19.319 12.486 1.00 82.12 149 SER A C 1
ATOM 1192 O O . SER A 1 149 ? 1.813 19.358 12.410 1.00 82.12 149 SER A O 1
ATOM 1194 N N . LYS A 1 150 ? 3.794 20.416 12.591 1.00 84.06 150 LYS A N 1
ATOM 1195 C CA . LYS A 1 150 ? 3.228 21.766 12.525 1.00 84.06 150 LYS A CA 1
ATOM 1196 C C . LYS A 1 150 ? 2.808 22.130 11.105 1.00 84.06 150 LYS A C 1
ATOM 1198 O O . LYS A 1 150 ? 1.708 22.644 10.935 1.00 84.06 150 LYS A O 1
ATOM 1203 N N . ASP A 1 151 ? 3.651 21.781 10.135 1.00 83.81 151 ASP A N 1
ATOM 1204 C CA . ASP A 1 151 ? 3.473 22.084 8.719 1.00 83.81 151 ASP A CA 1
ATOM 1205 C C . ASP A 1 151 ? 3.584 20.806 7.893 1.00 83.81 151 ASP A C 1
ATOM 1207 O O . ASP A 1 151 ? 4.502 20.004 8.085 1.00 83.81 151 ASP A O 1
ATOM 1211 N N . VAL A 1 152 ? 2.644 20.624 6.970 1.00 76.12 152 VAL A N 1
ATOM 1212 C CA . VAL A 1 152 ? 2.574 19.449 6.099 1.00 76.12 152 VAL A CA 1
ATOM 1213 C C . VAL A 1 152 ? 2.514 19.892 4.648 1.00 76.12 152 VAL A C 1
ATOM 1215 O O . VAL A 1 152 ? 1.846 20.868 4.305 1.00 76.12 152 VAL A O 1
ATOM 1218 N N . VAL A 1 153 ? 3.201 19.157 3.780 1.00 72.62 153 VAL A N 1
ATOM 1219 C CA . VAL A 1 153 ? 3.203 19.412 2.339 1.00 72.62 153 VAL A CA 1
ATOM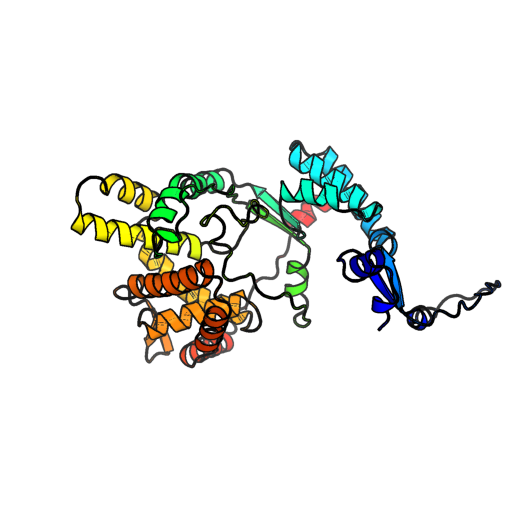 1220 C C . VAL A 1 153 ? 2.672 18.172 1.644 1.00 72.62 153 VAL A C 1
ATOM 1222 O O . VAL A 1 153 ? 3.184 17.071 1.841 1.00 72.62 153 VAL A O 1
ATOM 1225 N N . ALA A 1 154 ? 1.624 18.348 0.843 1.00 64.69 154 ALA A N 1
ATOM 1226 C CA . ALA A 1 154 ? 1.047 17.255 0.083 1.00 64.69 154 ALA A CA 1
ATOM 1227 C C . ALA A 1 154 ? 1.942 16.901 -1.108 1.00 64.69 154 ALA A C 1
ATOM 1229 O O . ALA A 1 154 ? 2.254 17.757 -1.940 1.00 64.69 154 ALA A O 1
ATOM 1230 N N . ALA A 1 155 ? 2.304 15.625 -1.218 1.00 59.06 155 ALA A N 1
ATOM 1231 C CA . ALA A 1 155 ? 2.856 15.100 -2.455 1.00 59.06 155 ALA A CA 1
ATOM 1232 C C . ALA A 1 155 ? 1.778 15.142 -3.560 1.00 59.06 155 ALA A C 1
ATOM 1234 O O . ALA A 1 155 ? 0.595 14.913 -3.277 1.00 59.06 155 ALA A O 1
ATOM 1235 N N . PRO A 1 156 ? 2.138 15.423 -4.825 1.00 63.81 156 PRO A N 1
ATOM 1236 C CA . PRO A 1 156 ? 1.170 15.422 -5.913 1.00 63.81 156 PRO A CA 1
ATOM 1237 C C . PRO A 1 156 ? 0.574 14.024 -6.127 1.00 63.81 156 PRO A C 1
ATOM 1239 O O . PRO A 1 156 ? 1.270 13.104 -6.542 1.00 63.81 156 PRO A O 1
ATOM 1242 N N . ILE A 1 157 ? -0.734 13.873 -5.914 1.00 67.44 157 ILE A N 1
ATOM 1243 C CA . ILE A 1 157 ? -1.449 12.625 -6.216 1.00 67.44 157 ILE A CA 1
ATOM 1244 C C . ILE A 1 157 ? -1.816 12.612 -7.705 1.00 67.44 157 ILE A C 1
ATOM 1246 O O . ILE A 1 157 ? -2.245 13.634 -8.253 1.00 67.44 157 ILE A O 1
ATOM 1250 N N . ARG A 1 158 ? -1.625 11.474 -8.379 1.00 70.00 158 ARG A N 1
ATOM 1251 C CA . ARG A 1 158 ? -1.980 11.265 -9.790 1.00 70.00 158 ARG A CA 1
ATOM 1252 C C . ARG A 1 158 ? -2.731 9.951 -9.946 1.00 70.00 158 ARG A C 1
ATOM 1254 O O . ARG A 1 158 ? -2.299 8.930 -9.421 1.00 70.00 158 ARG A O 1
ATOM 1261 N N . VAL A 1 159 ? -3.828 9.987 -10.694 1.00 71.12 159 VAL A N 1
ATOM 1262 C CA . VAL A 1 159 ? -4.534 8.786 -11.142 1.00 71.12 159 VAL A CA 1
ATOM 1263 C C . VAL A 1 159 ? -4.115 8.517 -12.576 1.00 71.12 159 VAL A C 1
ATOM 1265 O O . VAL A 1 159 ? -4.201 9.401 -13.429 1.00 71.12 159 VAL A O 1
ATOM 1268 N N . ILE A 1 160 ? -3.634 7.305 -12.832 1.00 74.44 160 ILE A N 1
ATOM 1269 C CA . ILE A 1 160 ? -3.226 6.871 -14.164 1.00 74.44 160 ILE A CA 1
ATOM 1270 C C . ILE A 1 160 ? -3.967 5.596 -14.539 1.00 74.44 160 ILE A C 1
ATOM 1272 O O . ILE A 1 160 ? -4.162 4.700 -13.718 1.00 74.44 160 ILE A O 1
ATOM 1276 N N . ARG A 1 161 ? -4.334 5.491 -15.812 1.00 71.56 161 ARG A N 1
ATOM 1277 C CA . ARG A 1 161 ? -4.683 4.223 -16.433 1.00 71.56 161 ARG A CA 1
ATOM 1278 C C . ARG A 1 161 ? -3.397 3.559 -16.903 1.00 71.56 161 ARG A C 1
ATOM 1280 O O . ARG A 1 161 ? -2.736 4.080 -17.801 1.00 71.56 161 ARG A O 1
ATOM 1287 N N . LEU A 1 162 ? -3.058 2.421 -16.304 1.00 75.94 162 LEU A N 1
ATOM 1288 C CA . LEU A 1 162 ? -1.856 1.672 -16.657 1.00 75.94 162 LEU A CA 1
ATOM 1289 C C . LEU A 1 162 ? -1.926 1.179 -18.112 1.00 75.94 162 LEU A C 1
ATOM 1291 O O . LEU A 1 162 ? -2.918 0.583 -18.531 1.00 75.94 162 LEU A O 1
ATOM 1295 N N . VAL A 1 163 ? -0.865 1.445 -18.870 1.00 77.38 163 VAL A N 1
ATOM 1296 C CA . VAL A 1 163 ? -0.653 0.981 -20.249 1.00 77.38 163 VAL A CA 1
ATOM 1297 C C . VAL A 1 163 ? 0.396 -0.122 -20.285 1.00 77.38 163 VAL A C 1
ATOM 1299 O O . VAL A 1 163 ? 0.228 -1.076 -21.037 1.00 77.38 163 VAL A O 1
ATOM 1302 N N . TYR A 1 164 ? 1.450 0.001 -19.478 1.00 72.06 164 TYR A N 1
ATOM 1303 C CA . TYR A 1 164 ? 2.530 -0.975 -19.380 1.00 72.06 164 TYR A CA 1
ATOM 1304 C C . TYR A 1 164 ? 3.224 -0.873 -18.029 1.00 72.06 164 TYR A C 1
ATOM 1306 O O . TYR A 1 164 ? 3.367 0.235 -17.504 1.00 72.06 164 TYR A O 1
ATOM 1314 N N . ASN A 1 165 ? 3.722 -1.993 -17.512 1.00 76.06 165 ASN A N 1
ATOM 1315 C CA . ASN A 1 165 ? 4.741 -1.972 -16.474 1.00 76.06 165 ASN A CA 1
ATOM 1316 C C . ASN A 1 165 ? 5.911 -2.915 -16.790 1.00 76.06 165 ASN A C 1
ATOM 1318 O O . ASN A 1 165 ? 5.754 -3.900 -17.506 1.00 76.06 165 ASN A O 1
ATOM 1322 N N . ALA A 1 166 ? 7.094 -2.596 -16.266 1.00 63.47 166 ALA A N 1
ATOM 1323 C CA . ALA A 1 166 ? 8.282 -3.443 -16.365 1.00 63.47 166 ALA A CA 1
ATOM 1324 C C . ALA A 1 166 ? 9.233 -3.219 -15.183 1.00 63.47 166 ALA A C 1
ATOM 1326 O O . ALA A 1 166 ? 9.203 -2.171 -14.536 1.00 63.47 166 ALA A O 1
ATOM 1327 N N . GLY A 1 167 ? 10.102 -4.198 -14.933 1.00 57.00 167 GLY A N 1
ATOM 1328 C CA . GLY A 1 167 ? 11.013 -4.224 -13.786 1.00 57.00 167 GLY A CA 1
ATOM 1329 C C . GLY A 1 167 ? 10.580 -5.254 -12.743 1.00 57.00 167 GLY A C 1
ATOM 1330 O O . GLY A 1 167 ? 9.853 -6.190 -13.066 1.00 57.00 167 GLY A O 1
ATOM 1331 N N . VAL A 1 168 ? 11.019 -5.068 -11.496 1.00 49.06 168 VAL A N 1
ATOM 1332 C CA . VAL A 1 168 ? 10.945 -6.060 -10.400 1.00 49.06 168 VAL A CA 1
ATOM 1333 C C . VAL A 1 168 ? 9.537 -6.642 -10.178 1.00 49.06 168 VAL A C 1
ATOM 1335 O O . VAL A 1 168 ? 9.411 -7.807 -9.822 1.00 49.06 168 VAL A O 1
ATOM 1338 N N . LEU A 1 169 ? 8.466 -5.895 -10.462 1.00 43.72 169 LEU A N 1
ATOM 1339 C CA . LEU A 1 169 ? 7.084 -6.386 -10.341 1.00 43.72 169 LEU A CA 1
ATOM 1340 C C . LEU A 1 169 ? 6.616 -7.296 -11.493 1.00 43.72 169 LEU A C 1
ATOM 1342 O O . LEU A 1 169 ? 5.660 -8.039 -11.308 1.00 43.72 169 LEU A O 1
ATOM 1346 N N . TYR A 1 170 ? 7.260 -7.265 -12.665 1.00 39.19 170 TYR A N 1
ATOM 1347 C CA . TYR A 1 170 ? 6.888 -8.118 -13.806 1.00 39.19 170 TYR A CA 1
ATOM 1348 C C . TYR A 1 170 ? 7.429 -9.553 -13.664 1.00 39.19 170 TYR A C 1
ATOM 1350 O O . TYR A 1 170 ? 6.795 -10.503 -14.116 1.00 39.19 170 TYR A O 1
ATOM 1358 N N . GLU A 1 171 ? 8.584 -9.737 -13.012 1.00 36.81 171 GLU A N 1
ATOM 1359 C CA . GLU A 1 171 ? 9.172 -11.071 -12.788 1.00 36.81 171 GLU A CA 1
ATOM 1360 C C . GLU A 1 171 ? 8.516 -11.843 -11.634 1.00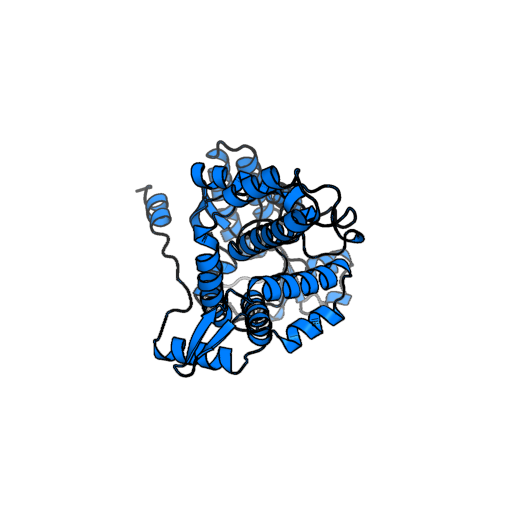 36.81 171 GLU A C 1
ATOM 1362 O O . GLU A 1 171 ? 8.476 -13.074 -11.682 1.00 36.81 171 GLU A O 1
ATOM 1367 N N . ILE A 1 172 ? 7.931 -11.143 -10.650 1.00 43.56 172 ILE A N 1
ATOM 1368 C CA . ILE A 1 172 ? 7.225 -11.755 -9.505 1.00 43.56 172 ILE A CA 1
ATOM 1369 C C . ILE A 1 172 ? 6.005 -12.576 -9.958 1.00 43.56 172 ILE A C 1
ATOM 1371 O O . ILE A 1 172 ? 5.645 -13.559 -9.313 1.00 43.56 172 ILE A O 1
ATOM 1375 N N . ASP A 1 173 ? 5.411 -12.210 -11.091 1.00 38.25 173 ASP A N 1
ATOM 1376 C CA . ASP A 1 173 ? 4.185 -12.817 -11.607 1.00 38.25 173 ASP A CA 1
ATOM 1377 C C . ASP A 1 173 ? 4.439 -13.988 -12.583 1.00 38.25 173 ASP A C 1
ATOM 1379 O O . ASP A 1 173 ? 3.588 -14.856 -12.763 1.00 38.25 173 ASP A O 1
ATOM 1383 N N . ARG A 1 174 ? 5.640 -14.092 -13.176 1.00 36.56 174 ARG A N 1
ATOM 1384 C CA . ARG A 1 174 ? 5.972 -15.204 -14.093 1.00 36.56 174 ARG A CA 1
ATOM 1385 C C . ARG A 1 174 ? 6.630 -16.403 -13.423 1.00 36.56 174 ARG A C 1
ATOM 1387 O O . ARG A 1 174 ? 6.366 -17.528 -13.832 1.00 36.56 174 ARG A O 1
ATOM 1394 N N . ASN A 1 175 ? 7.481 -16.178 -12.425 1.00 32.22 175 ASN A N 1
ATOM 1395 C CA . ASN A 1 175 ? 8.262 -17.232 -11.786 1.00 32.22 175 ASN A CA 1
ATOM 1396 C C . ASN A 1 175 ? 8.155 -17.088 -10.270 1.00 32.22 175 ASN A C 1
ATOM 1398 O O . ASN A 1 175 ? 8.991 -16.456 -9.625 1.00 32.22 175 ASN A O 1
ATOM 1402 N N . SER A 1 176 ? 7.135 -17.694 -9.668 1.00 36.62 176 SER A N 1
ATOM 1403 C CA . SER A 1 176 ? 7.174 -17.925 -8.228 1.00 36.62 176 SER A CA 1
ATOM 1404 C C . SER A 1 176 ? 8.479 -18.663 -7.884 1.00 36.62 176 SER A C 1
ATOM 1406 O O . SER A 1 176 ? 8.768 -19.696 -8.482 1.00 36.62 176 SER A O 1
ATOM 1408 N N . ILE A 1 177 ? 9.208 -18.156 -6.877 1.00 39.16 177 ILE A N 1
ATOM 1409 C CA . ILE A 1 177 ? 10.448 -18.691 -6.269 1.00 39.16 177 ILE A CA 1
ATOM 1410 C C . ILE A 1 177 ? 11.763 -18.113 -6.848 1.00 39.16 177 ILE A C 1
ATOM 1412 O O . ILE A 1 177 ? 12.498 -18.799 -7.546 1.00 39.16 177 ILE A O 1
ATOM 1416 N N . GLN A 1 178 ? 12.160 -16.907 -6.412 1.00 28.67 178 GLN A N 1
ATOM 1417 C CA . GLN A 1 178 ? 13.427 -16.708 -5.681 1.00 28.67 178 GLN A CA 1
ATOM 1418 C C . GLN A 1 178 ? 13.542 -15.314 -5.036 1.00 28.67 178 GLN A C 1
ATOM 1420 O O . GLN A 1 178 ? 12.973 -14.326 -5.478 1.00 28.67 178 GLN A O 1
ATOM 1425 N N . LYS A 1 179 ? 14.251 -15.306 -3.905 1.00 40.81 179 LYS A N 1
ATOM 1426 C CA . LYS A 1 179 ? 14.362 -14.265 -2.877 1.00 40.81 179 LYS A CA 1
ATOM 1427 C C . LYS A 1 179 ? 15.336 -13.154 -3.279 1.00 40.81 179 LYS A C 1
ATOM 1429 O O . LYS A 1 179 ? 16.438 -13.477 -3.705 1.00 40.81 179 LYS A O 1
ATOM 1434 N N . ILE A 1 180 ? 15.044 -11.907 -2.896 1.00 26.47 180 ILE A N 1
ATOM 1435 C CA . ILE A 1 180 ? 16.070 -10.971 -2.396 1.00 26.47 180 ILE A CA 1
ATOM 1436 C C . ILE A 1 180 ? 15.538 -10.269 -1.131 1.00 26.47 180 ILE A C 1
ATOM 1438 O O . ILE A 1 180 ? 14.395 -9.812 -1.118 1.00 26.47 180 ILE A O 1
ATOM 1442 N N . PRO A 1 181 ? 16.341 -10.183 -0.054 1.00 34.03 181 PRO A N 1
ATOM 1443 C CA . PRO A 1 181 ? 16.002 -9.455 1.157 1.00 34.03 181 PRO A CA 1
ATOM 1444 C C . PRO A 1 181 ? 16.411 -7.979 1.040 1.00 34.03 181 PRO A C 1
ATOM 1446 O O . PRO A 1 181 ? 17.595 -7.655 1.046 1.00 34.03 181 PRO A O 1
ATOM 1449 N N . GLN A 1 182 ? 15.437 -7.071 1.056 1.00 28.64 182 GLN A N 1
ATOM 1450 C CA . GLN A 1 182 ? 15.636 -5.725 1.598 1.00 28.64 182 GLN A CA 1
ATOM 1451 C C . GLN A 1 182 ? 14.579 -5.444 2.667 1.00 28.64 182 GLN A C 1
ATOM 1453 O O . GLN A 1 182 ? 13.469 -4.985 2.427 1.00 28.64 182 GLN A O 1
ATOM 1458 N N . ALA A 1 183 ? 14.970 -5.841 3.877 1.00 23.98 183 ALA A N 1
ATOM 1459 C CA . ALA A 1 183 ? 14.742 -5.166 5.144 1.00 23.98 183 ALA A CA 1
ATOM 1460 C C . ALA A 1 183 ? 13.866 -3.891 5.100 1.00 23.98 183 ALA A C 1
ATOM 1462 O O . ALA A 1 183 ? 14.323 -2.823 4.710 1.00 23.98 183 ALA A O 1
ATOM 1463 N N . TYR A 1 184 ? 12.663 -4.033 5.671 1.00 29.39 184 TYR A N 1
ATOM 1464 C CA . TYR A 1 184 ? 11.889 -3.004 6.377 1.00 29.39 184 TYR A CA 1
ATOM 1465 C C . TYR A 1 184 ? 11.529 -1.730 5.604 1.00 29.39 184 TYR A C 1
ATOM 1467 O O . TYR A 1 184 ? 12.191 -0.736 5.834 1.00 29.39 184 TYR A O 1
ATOM 1475 N N . TYR A 1 185 ? 10.420 -1.676 4.846 1.00 29.48 185 TYR A N 1
ATOM 1476 C CA . TYR A 1 185 ? 9.730 -0.378 4.632 1.00 29.48 185 TYR A CA 1
ATOM 1477 C C . TYR A 1 185 ? 8.239 -0.392 4.233 1.00 29.48 185 TYR A C 1
ATOM 1479 O O . TYR A 1 185 ? 7.674 0.664 3.963 1.00 29.48 185 TYR A O 1
ATOM 1487 N N . LEU A 1 186 ? 7.524 -1.521 4.256 1.00 29.66 186 LEU A N 1
ATOM 1488 C CA . LEU A 1 186 ? 6.206 -1.597 3.588 1.00 29.66 186 LEU A CA 1
ATOM 1489 C C . LEU A 1 186 ? 4.976 -1.649 4.504 1.00 29.66 186 LEU A C 1
ATOM 1491 O O . LEU A 1 186 ? 3.901 -2.088 4.108 1.00 29.66 186 LEU A O 1
ATOM 1495 N N . PHE A 1 187 ? 5.095 -1.074 5.702 1.00 27.05 187 PHE A N 1
ATOM 1496 C CA . PHE A 1 187 ? 3.936 -0.748 6.542 1.00 27.05 187 PHE A CA 1
ATOM 1497 C C . PHE A 1 187 ? 3.721 0.766 6.738 1.00 27.05 187 PHE A C 1
ATOM 1499 O O . PHE A 1 187 ? 2.841 1.185 7.485 1.00 27.05 187 PHE A O 1
ATOM 1506 N N . ALA A 1 188 ? 4.514 1.606 6.055 1.00 29.77 188 ALA A N 1
ATOM 1507 C CA . ALA A 1 188 ? 4.639 3.033 6.369 1.00 29.77 188 ALA A CA 1
ATOM 1508 C C . ALA A 1 188 ? 4.364 4.019 5.214 1.00 29.77 188 ALA A C 1
ATOM 1510 O O . ALA A 1 188 ? 4.388 5.224 5.447 1.00 29.77 188 ALA A O 1
ATOM 1511 N N . LEU A 1 189 ? 4.020 3.587 3.997 1.00 31.00 189 LEU A N 1
ATOM 1512 C CA . LEU A 1 189 ? 3.910 4.526 2.860 1.00 31.00 189 LEU A CA 1
ATOM 1513 C C . LEU A 1 189 ? 2.594 5.321 2.768 1.00 31.00 189 LEU A C 1
ATOM 1515 O O . LEU A 1 189 ? 2.362 6.042 1.806 1.00 31.00 189 LEU A O 1
ATOM 1519 N N . GLY A 1 190 ? 1.762 5.279 3.811 1.00 30.27 190 GLY A N 1
ATOM 1520 C CA . GLY A 1 190 ? 0.738 6.301 4.037 1.00 30.27 190 GLY A CA 1
ATOM 1521 C C . GLY A 1 190 ? 1.155 7.400 5.023 1.00 30.27 190 GLY A C 1
ATOM 1522 O O . GLY A 1 190 ? 0.361 8.307 5.252 1.00 30.27 190 GLY A O 1
ATOM 1523 N N . PHE A 1 191 ? 2.307 7.296 5.699 1.00 33.28 191 PHE A N 1
ATOM 1524 C CA . PHE A 1 191 ? 2.640 8.115 6.881 1.00 33.28 191 PHE A CA 1
ATOM 1525 C C . PHE A 1 191 ? 3.735 9.168 6.670 1.00 33.28 191 PHE A C 1
ATOM 1527 O O . PHE A 1 191 ? 3.889 10.043 7.515 1.00 33.28 191 PHE A O 1
ATOM 1534 N N . GLN A 1 192 ? 4.459 9.156 5.552 1.00 33.34 192 GLN A N 1
ATOM 1535 C CA . GLN A 1 192 ? 5.684 9.955 5.437 1.00 33.34 192 GLN A CA 1
ATOM 1536 C C . GLN A 1 192 ? 5.483 11.446 5.115 1.00 33.34 192 GLN A C 1
ATOM 1538 O O . GLN A 1 192 ? 6.452 12.194 5.068 1.00 33.34 192 GLN A O 1
ATOM 1543 N N . THR A 1 193 ? 4.246 11.926 4.966 1.00 32.62 193 THR A N 1
ATOM 1544 C CA . THR A 1 193 ? 3.984 13.372 4.842 1.00 32.62 193 THR A CA 1
ATOM 1545 C C . THR A 1 193 ? 3.770 14.082 6.182 1.00 32.62 193 THR A C 1
ATOM 1547 O O . THR A 1 193 ? 3.450 15.266 6.179 1.00 32.62 193 THR A O 1
ATOM 1550 N N . LEU A 1 194 ? 3.924 13.392 7.317 1.00 36.09 194 LEU A N 1
ATOM 1551 C CA . LEU A 1 194 ? 3.381 13.830 8.602 1.00 36.09 194 LEU A CA 1
ATOM 1552 C C . LEU A 1 194 ? 4.315 13.519 9.804 1.00 36.09 194 LEU A C 1
ATOM 1554 O O . LEU A 1 194 ? 3.897 12.822 10.723 1.00 36.09 194 LEU A O 1
ATOM 1558 N N . SER A 1 195 ? 5.592 13.949 9.805 1.00 29.30 195 SER A N 1
ATOM 1559 C CA . SER A 1 195 ? 6.369 14.259 11.048 1.00 29.30 195 SER A CA 1
ATOM 1560 C C . SER A 1 195 ? 7.767 14.868 10.794 1.00 29.30 195 SER A C 1
ATOM 1562 O O . SER A 1 195 ? 8.698 14.166 10.421 1.00 29.30 195 SER A O 1
ATOM 1564 N N . GLY A 1 196 ? 7.924 16.163 11.109 1.00 31.06 196 GLY A N 1
ATOM 1565 C CA . GLY A 1 196 ? 9.143 16.792 11.669 1.00 31.06 196 GLY A CA 1
ATOM 1566 C C . GLY A 1 196 ? 10.404 17.033 10.794 1.00 31.06 196 GLY A C 1
ATOM 1567 O O . GLY A 1 196 ? 10.561 16.441 9.731 1.00 31.06 196 GLY A O 1
ATOM 1568 N N . PRO A 1 197 ? 11.333 17.926 11.222 1.00 28.83 197 PRO A N 1
ATOM 1569 C CA . PRO A 1 197 ? 12.342 18.555 10.346 1.00 28.83 197 PRO A CA 1
ATOM 1570 C C . PRO A 1 197 ? 13.630 17.751 10.076 1.00 28.83 197 PRO A C 1
ATOM 1572 O O . PRO A 1 197 ? 14.446 18.191 9.268 1.00 28.83 197 PRO A O 1
ATOM 1575 N N . GLU A 1 198 ? 13.850 16.601 10.721 1.00 28.58 198 GLU A N 1
ATOM 1576 C CA . GLU A 1 198 ? 15.166 15.922 10.727 1.00 28.58 198 GLU A CA 1
ATOM 1577 C C . GLU A 1 198 ? 15.314 14.734 9.757 1.00 28.58 198 GLU A C 1
ATOM 1579 O O . GLU A 1 198 ? 16.342 14.064 9.747 1.00 28.58 198 GLU A O 1
ATOM 1584 N N . LEU A 1 199 ? 14.355 14.503 8.854 1.00 32.91 199 LEU A N 1
ATOM 1585 C CA . LEU A 1 199 ? 14.468 13.496 7.780 1.00 32.91 199 LEU A CA 1
ATOM 1586 C C . LEU A 1 199 ? 14.220 14.119 6.395 1.00 32.91 199 LEU A C 1
ATOM 1588 O O . LEU A 1 199 ? 13.422 13.652 5.587 1.00 32.91 199 LEU A O 1
ATOM 1592 N N . SER A 1 200 ? 14.933 15.210 6.119 1.00 25.48 200 SER A N 1
ATOM 1593 C CA . SER A 1 200 ? 14.734 16.125 4.986 1.00 25.48 200 SER A CA 1
ATOM 1594 C C . SER A 1 200 ? 15.083 15.599 3.579 1.00 25.48 200 SER A C 1
ATOM 1596 O O . SER A 1 200 ? 15.028 16.386 2.631 1.00 25.48 200 SER A O 1
ATOM 1598 N N . HIS A 1 201 ? 15.386 14.309 3.394 1.00 26.23 201 HIS A N 1
ATOM 1599 C CA . HIS A 1 201 ? 15.968 13.795 2.140 1.00 26.23 201 HIS A CA 1
ATOM 1600 C C . HIS A 1 201 ? 15.121 12.796 1.335 1.00 26.23 201 HIS A C 1
ATOM 1602 O O . HIS A 1 201 ? 15.638 12.209 0.393 1.00 26.23 201 HIS A O 1
ATOM 1608 N N . ASN A 1 202 ? 13.825 12.618 1.617 1.00 28.33 202 ASN A N 1
ATOM 1609 C CA . ASN A 1 202 ? 13.001 11.722 0.788 1.00 28.33 202 ASN A CA 1
ATOM 1610 C C . ASN A 1 202 ? 11.564 12.231 0.568 1.00 28.33 202 ASN A C 1
ATOM 1612 O O . ASN A 1 202 ? 10.585 11.610 0.967 1.00 28.33 202 ASN A O 1
ATOM 1616 N N . ARG A 1 203 ? 11.442 13.423 -0.036 1.00 30.03 203 ARG A N 1
ATOM 1617 C CA . ARG A 1 203 ? 10.169 14.159 -0.184 1.00 30.03 203 ARG A CA 1
ATOM 1618 C C . ARG A 1 203 ? 9.307 13.786 -1.406 1.00 30.03 203 ARG A C 1
ATOM 1620 O O . ARG A 1 203 ? 8.204 14.306 -1.509 1.00 30.03 203 ARG A O 1
ATOM 1627 N N . ASN A 1 204 ? 9.742 12.868 -2.278 1.00 28.17 204 ASN A N 1
ATOM 1628 C CA . ASN A 1 204 ? 9.044 12.546 -3.540 1.00 28.17 204 ASN A CA 1
ATOM 1629 C C . ASN A 1 204 ? 8.666 11.060 -3.718 1.00 28.17 204 ASN A C 1
ATOM 1631 O O . ASN A 1 204 ? 8.603 10.562 -4.839 1.00 28.17 204 ASN A O 1
ATOM 1635 N N . GLN A 1 205 ? 8.385 10.329 -2.638 1.00 31.97 205 GLN A N 1
ATOM 1636 C CA . GLN A 1 205 ? 7.950 8.928 -2.723 1.00 31.97 205 GLN A CA 1
ATOM 1637 C C . GLN A 1 205 ? 6.505 8.797 -2.236 1.00 31.97 205 GLN A C 1
ATOM 1639 O O . GLN A 1 205 ? 6.232 8.665 -1.045 1.00 31.97 205 GLN A O 1
ATOM 1644 N N . SER A 1 206 ? 5.542 8.914 -3.150 1.00 32.25 206 SER A N 1
ATOM 1645 C CA . SER A 1 206 ? 4.115 8.730 -2.841 1.00 32.25 206 SER A CA 1
ATOM 1646 C C . SER A 1 206 ? 3.358 8.232 -4.070 1.00 32.25 206 SER A C 1
ATOM 1648 O O . SER A 1 206 ? 2.536 8.947 -4.638 1.00 32.25 206 SER A O 1
ATOM 1650 N N . VAL A 1 207 ? 3.644 7.007 -4.510 1.00 26.48 207 VAL A N 1
ATOM 1651 C CA . VAL A 1 207 ? 2.903 6.359 -5.598 1.00 26.48 207 VAL A CA 1
ATOM 1652 C C . VAL A 1 207 ? 2.497 4.950 -5.155 1.00 26.48 207 VAL A C 1
ATOM 1654 O O . VAL A 1 207 ? 3.358 4.134 -4.865 1.00 26.48 207 VAL A O 1
ATOM 1657 N N . LEU A 1 208 ? 1.170 4.739 -5.067 1.00 28.47 208 LEU A N 1
ATOM 1658 C CA . LEU A 1 208 ? 0.402 3.474 -5.103 1.00 28.47 208 LEU A CA 1
ATOM 1659 C C . LEU A 1 208 ? 0.997 2.309 -4.275 1.00 28.47 208 LEU A C 1
ATOM 1661 O O . LEU A 1 208 ? 1.924 1.646 -4.702 1.00 28.47 208 LEU A O 1
ATOM 1665 N N . ILE A 1 209 ? 0.501 1.954 -3.086 1.00 27.72 209 ILE A N 1
ATOM 1666 C CA . ILE A 1 209 ? -0.794 1.310 -2.809 1.00 27.72 209 ILE A CA 1
ATOM 1667 C C . ILE A 1 209 ? -1.151 1.581 -1.342 1.00 27.72 209 ILE A C 1
ATOM 1669 O O . ILE A 1 209 ? -0.419 1.179 -0.443 1.00 27.72 209 ILE A O 1
ATOM 1673 N N . ALA A 1 210 ? -2.305 2.203 -1.104 1.00 34.38 210 ALA A N 1
ATOM 1674 C CA . ALA A 1 210 ? -3.229 1.871 -0.015 1.00 34.38 210 ALA A CA 1
ATOM 1675 C C . ALA A 1 210 ? -4.404 2.862 -0.059 1.00 34.38 210 ALA A C 1
ATOM 1677 O O . ALA A 1 210 ? -4.479 3.757 0.785 1.00 34.38 210 ALA A O 1
ATOM 1678 N N . PRO A 1 211 ? -5.346 2.722 -1.017 1.00 36.19 211 PRO A N 1
ATOM 1679 C CA . PRO A 1 211 ? -6.592 3.486 -0.963 1.00 36.19 211 PRO A CA 1
ATOM 1680 C C . PRO A 1 211 ? -7.234 3.357 0.425 1.00 36.19 211 PRO A C 1
ATOM 1682 O O . PRO A 1 211 ? -7.660 4.352 0.991 1.00 36.19 211 PRO A O 1
ATOM 1685 N N . TYR A 1 212 ? -7.155 2.175 1.045 1.00 43.50 212 TYR A N 1
ATOM 1686 C CA . TYR A 1 212 ? -7.671 1.941 2.389 1.00 43.50 212 TYR A CA 1
ATOM 1687 C C . TYR A 1 212 ? -6.943 2.688 3.507 1.00 43.50 212 TYR A C 1
ATOM 1689 O O . TYR A 1 212 ? -7.612 3.087 4.444 1.00 43.50 212 TYR A O 1
ATOM 1697 N N . SER A 1 213 ? -5.624 2.914 3.459 1.00 47.62 213 SER A N 1
ATOM 1698 C CA . SER A 1 213 ? -4.930 3.557 4.592 1.00 47.62 213 SER A CA 1
ATOM 1699 C C . SER A 1 213 ? -5.215 5.056 4.658 1.00 47.62 213 SER A C 1
ATOM 1701 O O . SER A 1 213 ? -5.425 5.586 5.746 1.00 47.62 213 SER A O 1
ATOM 1703 N N . ILE A 1 214 ? -5.292 5.732 3.505 1.00 52.25 214 ILE A N 1
ATOM 1704 C CA . ILE A 1 214 ? -5.727 7.132 3.425 1.00 52.25 214 ILE A CA 1
ATOM 1705 C C . ILE A 1 214 ? -7.190 7.229 3.850 1.00 52.25 214 ILE A C 1
ATOM 1707 O O . ILE A 1 214 ? -7.519 8.048 4.699 1.00 52.25 214 ILE A O 1
ATOM 1711 N N . LEU A 1 215 ? -8.048 6.346 3.333 1.00 53.69 215 LEU A N 1
ATOM 1712 C CA . LEU A 1 215 ? -9.477 6.339 3.643 1.00 53.69 215 LEU A CA 1
ATOM 1713 C C . LEU A 1 215 ? -9.748 6.069 5.130 1.00 53.69 215 LEU A C 1
ATOM 1715 O O . LEU A 1 215 ? -10.542 6.770 5.748 1.00 53.69 215 LEU A O 1
ATOM 1719 N N . ILE A 1 216 ? -9.023 5.119 5.727 1.00 56.69 216 ILE A N 1
ATOM 1720 C CA . ILE A 1 216 ? -9.087 4.796 7.155 1.00 56.69 216 ILE A CA 1
ATOM 1721 C C . ILE A 1 216 ? -8.600 5.975 8.002 1.00 56.69 216 ILE A C 1
ATOM 1723 O O . ILE A 1 216 ? -9.242 6.300 8.996 1.00 56.69 216 ILE A O 1
ATOM 1727 N N . LYS A 1 217 ? -7.521 6.665 7.615 1.00 60.72 217 LYS A N 1
ATOM 1728 C CA . LYS A 1 217 ? -7.058 7.874 8.320 1.00 60.72 217 LYS A CA 1
ATOM 1729 C C . LYS A 1 217 ? -8.039 9.027 8.202 1.00 60.72 217 LYS A C 1
ATOM 1731 O O . LYS A 1 217 ? -8.314 9.693 9.195 1.00 60.72 217 LYS A O 1
ATOM 1736 N N . SER A 1 218 ? -8.572 9.261 7.004 1.00 60.22 218 SER A N 1
ATOM 1737 C CA . SER A 1 218 ? -9.624 10.246 6.775 1.00 60.22 218 SER A CA 1
ATOM 1738 C C . SER A 1 218 ? -10.835 9.929 7.642 1.00 60.22 218 SER A C 1
ATOM 1740 O O . SER A 1 218 ? -11.342 10.819 8.321 1.00 60.22 218 SER A O 1
ATOM 1742 N N . HIS A 1 219 ? -11.230 8.659 7.725 1.00 66.44 219 HIS A N 1
ATOM 1743 C CA . HIS A 1 219 ? -12.306 8.216 8.601 1.00 66.44 219 HIS A CA 1
ATOM 1744 C C . HIS A 1 219 ? -11.988 8.421 10.085 1.00 66.44 219 HIS A C 1
ATOM 1746 O O . HIS A 1 219 ? -12.800 8.988 10.802 1.00 66.44 219 HIS A O 1
ATOM 1752 N N . GLN A 1 220 ? -10.795 8.053 10.557 1.00 66.81 220 GLN A N 1
ATOM 1753 C CA . GLN A 1 220 ? -10.372 8.261 11.949 1.00 66.81 220 GLN A CA 1
ATOM 1754 C C . GLN A 1 220 ? -10.348 9.735 12.342 1.00 66.81 220 GLN A C 1
ATOM 1756 O O . GLN A 1 220 ? -10.843 10.103 13.409 1.00 66.81 220 GLN A O 1
ATOM 1761 N N . ALA A 1 221 ? -9.777 10.580 11.480 1.00 65.12 221 ALA A N 1
ATOM 1762 C CA . ALA A 1 221 ? -9.766 12.020 11.674 1.00 65.12 221 ALA A CA 1
ATOM 1763 C C . ALA A 1 221 ? -11.204 12.551 11.766 1.00 65.12 221 ALA A C 1
ATOM 1765 O O . ALA A 1 221 ? -11.510 13.328 12.670 1.00 65.12 221 ALA A O 1
ATOM 1766 N N . THR A 1 222 ? -12.104 12.055 10.911 1.00 63.97 222 THR A N 1
ATOM 1767 C CA . THR A 1 222 ? -13.536 12.384 10.952 1.00 63.97 222 THR A CA 1
ATOM 1768 C C . THR A 1 222 ? -14.190 11.926 12.256 1.00 63.97 222 THR A C 1
ATOM 1770 O O . THR A 1 222 ? -14.829 12.722 12.937 1.00 63.97 222 THR A O 1
ATOM 1773 N N . ALA A 1 223 ? -14.016 10.662 12.649 1.00 68.69 223 ALA A N 1
ATOM 1774 C CA . ALA A 1 223 ? -14.623 10.082 13.846 1.00 68.69 223 ALA A CA 1
ATOM 1775 C C . ALA A 1 223 ? -14.188 10.814 15.127 1.00 68.69 223 ALA A C 1
ATOM 1777 O O . ALA A 1 223 ? -14.982 11.007 16.049 1.00 68.69 223 ALA A O 1
ATOM 1778 N N . ARG A 1 224 ? -12.937 11.280 15.175 1.00 70.00 224 ARG A N 1
ATOM 1779 C CA . ARG A 1 224 ? -12.411 12.082 16.287 1.00 70.00 224 ARG A CA 1
ATOM 1780 C C . ARG A 1 224 ? -12.949 13.501 16.324 1.00 70.00 224 ARG A C 1
ATOM 1782 O O . ARG A 1 224 ? -13.265 13.991 17.403 1.00 70.00 224 ARG A O 1
ATOM 1789 N N . LEU A 1 225 ? -13.092 14.142 15.167 1.00 65.69 225 LEU A N 1
ATOM 1790 C CA . LEU A 1 225 ? -13.739 15.452 15.067 1.00 65.69 225 LEU A CA 1
ATOM 1791 C C . LEU A 1 225 ? -15.214 15.375 15.469 1.00 65.69 225 LEU A C 1
ATOM 1793 O O . LEU A 1 225 ? -15.701 16.244 16.186 1.00 65.69 225 LEU A O 1
ATOM 1797 N N . ARG A 1 226 ? -15.926 14.312 15.069 1.00 65.06 226 ARG A N 1
ATOM 1798 C CA . ARG A 1 226 ? -17.315 14.075 15.496 1.00 65.06 226 ARG A CA 1
ATOM 1799 C C . ARG A 1 226 ? -17.430 13.995 17.018 1.00 65.06 226 ARG A C 1
ATOM 1801 O O . ARG A 1 226 ? -18.291 14.669 17.568 1.00 65.06 226 ARG A O 1
ATOM 1808 N N . ARG A 1 227 ? -16.527 13.266 17.685 1.00 66.44 227 ARG A N 1
ATOM 1809 C CA . ARG A 1 227 ? -16.467 13.196 19.157 1.00 66.44 227 ARG A CA 1
ATOM 1810 C C . ARG A 1 227 ? -16.155 14.553 19.798 1.00 66.44 227 ARG A C 1
ATOM 1812 O O . ARG A 1 227 ? -16.897 14.996 20.662 1.00 66.44 227 ARG A O 1
ATOM 1819 N N . ARG A 1 228 ? -15.146 15.285 19.307 1.00 63.00 228 ARG A N 1
ATOM 1820 C CA . ARG A 1 228 ? -14.816 16.634 19.820 1.00 63.00 228 ARG A CA 1
ATOM 1821 C C . ARG A 1 228 ? -15.933 17.659 19.613 1.00 63.00 228 ARG A C 1
ATOM 1823 O O . ARG A 1 228 ? -16.100 18.573 20.416 1.00 63.00 228 ARG A O 1
ATOM 1830 N N . LYS A 1 229 ? -16.741 17.517 18.558 1.00 58.91 229 LYS A N 1
ATOM 1831 C CA . LYS A 1 229 ? -17.925 18.361 18.331 1.00 58.91 229 LYS A CA 1
ATOM 1832 C C . LYS A 1 229 ? -18.942 18.259 19.464 1.00 58.91 229 LYS A C 1
ATOM 1834 O O . LYS A 1 229 ? -19.570 19.269 19.782 1.00 58.91 229 LYS A O 1
ATOM 1839 N N . GLU A 1 230 ? -19.134 17.052 19.995 1.00 57.00 230 GLU A N 1
ATOM 1840 C CA . GLU A 1 230 ? -20.043 16.783 21.114 1.00 57.00 230 GLU A CA 1
ATOM 1841 C C . GLU A 1 230 ? -19.527 17.426 22.413 1.00 57.00 230 GLU A C 1
ATOM 1843 O O . GLU A 1 230 ? -20.326 17.731 23.294 1.00 57.00 230 GLU A O 1
ATOM 1848 N N . GLU A 1 231 ? -18.226 17.737 22.478 1.00 56.84 231 GLU A N 1
ATOM 1849 C CA . GLU A 1 231 ? -17.547 18.330 23.634 1.00 56.84 231 GLU A CA 1
ATOM 1850 C C . GLU A 1 231 ? -17.396 19.871 23.554 1.00 56.84 231 GLU A C 1
ATOM 1852 O O . GLU A 1 231 ? -17.511 20.529 24.586 1.00 56.84 231 GLU A O 1
ATOM 1857 N N . GLU A 1 232 ? -17.176 20.484 22.371 1.00 51.81 232 GLU A N 1
ATOM 1858 C CA . GLU A 1 232 ? -16.672 21.883 22.298 1.00 51.81 232 GLU A CA 1
ATOM 1859 C C . GLU A 1 232 ? -17.438 22.907 21.415 1.00 51.81 232 GLU A C 1
ATOM 1861 O O . GLU A 1 232 ? -17.193 24.105 21.541 1.00 51.81 232 GLU A O 1
ATOM 1866 N N . GLY A 1 233 ? -18.397 22.519 20.560 1.00 50.28 233 GLY A N 1
ATOM 1867 C CA . GLY A 1 233 ? -19.319 23.455 19.872 1.00 50.28 233 GLY A CA 1
ATOM 1868 C C . GLY A 1 233 ? -18.757 24.422 18.785 1.00 50.28 233 GLY A C 1
ATOM 1869 O O . GLY A 1 233 ? -17.766 25.130 18.934 1.00 50.28 233 GLY A O 1
ATOM 1870 N N . GLY A 1 234 ? -19.465 24.538 17.648 1.00 52.75 234 GLY A N 1
ATOM 1871 C CA . GLY A 1 234 ? -19.365 25.679 16.707 1.00 52.75 234 GLY A CA 1
ATOM 1872 C C . GLY A 1 234 ? -18.425 25.535 15.495 1.00 52.75 234 GLY A C 1
ATOM 1873 O O . GLY A 1 234 ? -18.912 25.436 14.369 1.00 52.75 234 GLY A O 1
ATOM 1874 N N . ARG A 1 235 ? -17.096 25.505 15.691 1.00 55.84 235 ARG A N 1
ATOM 1875 C CA . ARG A 1 235 ? -16.077 25.482 14.599 1.00 55.84 235 ARG A CA 1
ATOM 1876 C C . ARG A 1 235 ? -15.926 24.131 13.878 1.00 55.84 235 ARG A C 1
ATOM 1878 O O . ARG A 1 235 ? -15.234 24.030 12.869 1.00 55.84 235 ARG A O 1
ATOM 1885 N N . GLU A 1 236 ? -16.601 23.096 14.367 1.00 59.69 236 GLU A N 1
ATOM 1886 C CA . GLU A 1 236 ? -16.449 21.717 13.885 1.00 59.69 236 GLU A CA 1
ATOM 1887 C C . GLU A 1 236 ? -17.326 21.384 12.662 1.00 59.69 236 GLU A C 1
ATOM 1889 O O . GLU A 1 236 ? -17.060 20.422 11.946 1.00 59.69 236 GLU A O 1
ATOM 1894 N N . LYS A 1 237 ? -18.373 22.179 12.382 1.00 60.41 237 LYS A N 1
ATOM 1895 C CA . LYS A 1 237 ? -19.300 21.916 11.261 1.00 60.41 237 LYS A CA 1
ATOM 1896 C C . LYS A 1 237 ? -18.633 22.055 9.888 1.00 60.41 237 LYS A C 1
ATOM 1898 O O . LYS A 1 237 ? -18.945 21.280 8.991 1.00 60.41 237 LYS A O 1
ATOM 1903 N N . GLU A 1 238 ? -17.732 23.022 9.736 1.00 62.84 238 GLU A N 1
ATOM 1904 C CA . GLU A 1 238 ? -16.987 23.249 8.492 1.00 62.84 238 GLU A CA 1
ATOM 1905 C C . GLU A 1 238 ? -16.002 22.106 8.217 1.00 62.84 238 GLU A C 1
ATOM 1907 O O . GLU A 1 238 ? -15.957 21.582 7.106 1.00 62.84 238 GLU A O 1
ATOM 1912 N N . LYS A 1 239 ? -15.309 21.628 9.260 1.00 63.94 239 LYS A N 1
ATOM 1913 C CA . LYS A 1 239 ? -14.430 20.455 9.171 1.00 63.94 239 LYS A CA 1
ATOM 1914 C C . LYS A 1 239 ? -15.212 19.188 8.820 1.00 63.94 239 LYS A C 1
ATOM 1916 O O . LYS A 1 239 ? -14.810 18.468 7.921 1.00 63.94 239 LYS A O 1
ATOM 1921 N N . GLU A 1 240 ? -16.349 18.926 9.469 1.00 63.97 240 GLU A N 1
ATOM 1922 C CA . GLU A 1 240 ? -17.184 17.757 9.140 1.00 63.97 240 GLU A CA 1
ATOM 1923 C C . GLU A 1 240 ? -17.654 17.784 7.680 1.00 63.97 240 GLU A C 1
ATOM 1925 O O . GLU A 1 240 ? -17.664 16.745 7.029 1.00 63.97 240 GLU A O 1
ATOM 1930 N N . LYS A 1 241 ? -18.015 18.958 7.144 1.00 68.31 241 LYS A N 1
ATOM 1931 C CA . LYS A 1 241 ? -18.418 19.090 5.738 1.00 68.31 241 LYS A CA 1
ATOM 1932 C C . LYS A 1 241 ? -17.280 18.702 4.787 1.00 68.31 241 LYS A C 1
ATOM 1934 O O . LYS A 1 241 ? -17.507 17.901 3.888 1.00 68.31 241 LYS A O 1
ATOM 1939 N N . ILE A 1 242 ? -16.068 19.192 5.047 1.00 66.25 242 ILE A N 1
ATOM 1940 C CA . ILE A 1 242 ? -14.849 18.809 4.319 1.00 66.25 242 ILE A CA 1
ATOM 1941 C C . ILE A 1 242 ? -14.655 17.283 4.326 1.00 66.25 242 ILE A C 1
ATOM 1943 O O . ILE A 1 242 ? -14.344 16.673 3.306 1.00 66.25 242 ILE A O 1
ATOM 1947 N N . PHE A 1 243 ? -14.881 16.638 5.470 1.00 64.44 243 PHE A N 1
ATOM 1948 C CA . PHE A 1 243 ? -14.746 15.187 5.578 1.00 64.44 243 PHE A CA 1
ATOM 1949 C C . PHE A 1 243 ? -15.853 14.407 4.875 1.00 64.44 243 PHE A C 1
ATOM 1951 O O . PHE A 1 243 ? -15.566 13.357 4.315 1.00 64.44 243 PHE A O 1
ATOM 1958 N N . GLN A 1 244 ? -17.089 14.911 4.846 1.00 64.44 244 GLN A N 1
ATOM 1959 C CA . GLN A 1 244 ? -18.157 14.316 4.034 1.00 64.44 244 GLN A CA 1
ATOM 1960 C C . GLN A 1 244 ? -17.866 14.406 2.533 1.00 64.44 244 GLN A C 1
ATOM 1962 O O . GLN A 1 244 ? -18.278 13.524 1.783 1.00 64.44 244 GLN A O 1
ATOM 1967 N N . GLU A 1 245 ? -17.162 15.452 2.099 1.00 69.44 245 GLU A N 1
ATOM 1968 C CA . GLU A 1 245 ? -16.700 15.590 0.715 1.00 69.44 245 GLU A CA 1
ATOM 1969 C C . GLU A 1 245 ? -15.561 14.601 0.400 1.00 69.44 245 GLU A C 1
ATOM 1971 O O . GLU A 1 245 ? -15.535 14.033 -0.689 1.00 69.44 245 GLU A O 1
ATOM 1976 N N . LEU A 1 246 ? -14.667 14.329 1.362 1.00 65.19 246 LEU A N 1
ATOM 1977 C CA . LEU A 1 246 ? -13.590 13.333 1.234 1.00 65.19 246 LEU A CA 1
ATOM 1978 C C . LEU A 1 246 ? -14.090 11.881 1.303 1.00 65.19 246 LEU A C 1
ATOM 1980 O O . LEU A 1 246 ? -13.617 11.017 0.565 1.00 65.19 246 LEU A O 1
ATOM 1984 N N . LEU A 1 247 ? -15.009 11.607 2.227 1.00 68.31 247 LEU A N 1
ATOM 1985 C CA . LEU A 1 247 ? -15.560 10.291 2.515 1.00 68.31 247 LEU A CA 1
ATOM 1986 C C . LEU A 1 247 ? -17.061 10.408 2.818 1.00 68.31 247 LEU A C 1
ATOM 1988 O O . LEU A 1 247 ? -17.455 10.607 3.973 1.00 68.31 247 LEU A O 1
ATOM 1992 N N . PRO A 1 248 ? -17.924 10.234 1.805 1.00 68.56 248 PRO A N 1
ATOM 1993 C CA . PRO A 1 248 ? -19.360 10.188 2.022 1.00 68.56 248 PRO A CA 1
ATOM 1994 C C . PRO A 1 248 ? -19.742 9.099 3.031 1.00 68.56 248 PRO A C 1
ATOM 1996 O O . PRO A 1 248 ? -19.292 7.957 2.916 1.00 68.56 248 PRO A O 1
ATOM 1999 N N . LYS A 1 249 ? -20.652 9.402 3.968 1.00 72.25 249 LYS A N 1
ATOM 2000 C CA . LYS A 1 249 ? -21.201 8.410 4.927 1.00 72.25 249 LYS A CA 1
ATOM 2001 C C . LYS A 1 249 ? -21.720 7.124 4.280 1.00 72.25 249 LYS A C 1
ATOM 2003 O O . LYS A 1 249 ? -21.675 6.066 4.900 1.00 72.25 249 LYS A O 1
ATOM 2008 N N . SER A 1 250 ? -22.211 7.194 3.042 1.00 73.38 250 SER A N 1
ATOM 2009 C CA . SER A 1 250 ? -22.654 6.013 2.289 1.00 73.38 250 SER A CA 1
ATOM 2010 C C . SER A 1 250 ? -21.536 4.992 2.053 1.00 73.38 250 SER A C 1
ATOM 2012 O O . SER A 1 250 ? -21.826 3.803 1.939 1.00 73.38 250 SER A O 1
ATOM 2014 N N . LEU A 1 251 ? -20.272 5.424 2.019 1.00 70.81 251 LEU A N 1
ATOM 2015 C CA . LEU A 1 251 ? -19.123 4.554 1.779 1.00 70.81 251 LEU A CA 1
ATOM 2016 C C . LEU A 1 251 ? -18.559 3.934 3.060 1.00 70.81 251 LEU A C 1
ATOM 2018 O O . LEU A 1 251 ? -17.880 2.913 2.978 1.00 70.81 251 LEU A O 1
ATOM 2022 N N . GLU A 1 252 ? -18.873 4.491 4.228 1.00 73.25 252 GLU A N 1
ATOM 2023 C CA . GLU A 1 252 ? -18.275 4.139 5.521 1.00 73.25 252 GLU A CA 1
ATOM 2024 C C . GLU A 1 252 ? -18.305 2.628 5.806 1.00 73.25 252 GLU A C 1
ATOM 2026 O O . GLU A 1 252 ? -17.269 1.995 6.009 1.00 73.25 252 GLU A O 1
ATOM 2031 N N . LYS A 1 253 ? -19.490 2.010 5.728 1.00 80.12 253 LYS A N 1
ATOM 2032 C CA . LYS A 1 253 ? -19.631 0.565 5.960 1.00 80.12 253 LYS A CA 1
ATOM 2033 C C . LYS A 1 253 ? -18.950 -0.264 4.873 1.00 80.12 253 LYS A C 1
ATOM 2035 O O . LYS A 1 253 ? -18.276 -1.249 5.170 1.00 80.12 253 LYS A O 1
ATOM 2040 N N . SER A 1 254 ? -19.118 0.143 3.614 1.00 76.31 254 SER A N 1
ATOM 2041 C CA . SER A 1 254 ? -18.558 -0.573 2.463 1.00 76.31 254 SER A CA 1
ATOM 2042 C C . SER A 1 254 ? -17.028 -0.583 2.471 1.00 76.31 254 SER A C 1
ATOM 2044 O O . SER A 1 254 ? -16.431 -1.583 2.078 1.00 76.31 254 SER A O 1
ATOM 2046 N N . MET A 1 255 ? -16.395 0.475 2.989 1.00 77.31 255 MET A N 1
ATOM 2047 C CA . MET A 1 255 ? -14.948 0.563 3.156 1.00 77.31 255 MET A CA 1
ATOM 2048 C C . MET A 1 255 ? -14.439 -0.552 4.064 1.00 77.31 255 MET A C 1
ATOM 2050 O O . MET A 1 255 ? -13.523 -1.270 3.675 1.00 77.31 255 MET A O 1
ATOM 2054 N N . TYR A 1 256 ? -15.029 -0.723 5.250 1.00 79.81 256 TYR A N 1
ATOM 2055 C CA . TYR A 1 256 ? -14.568 -1.734 6.202 1.00 79.81 256 TYR A CA 1
ATOM 2056 C C . TYR A 1 256 ? -14.806 -3.159 5.714 1.00 79.81 256 TYR A C 1
ATOM 2058 O O . TYR A 1 256 ? -13.937 -4.014 5.870 1.00 79.81 256 TYR A O 1
ATOM 2066 N N . VAL A 1 257 ? -15.953 -3.407 5.082 1.00 79.38 257 VAL A N 1
ATOM 2067 C CA . VAL A 1 257 ? -16.259 -4.718 4.491 1.00 79.38 257 VAL A CA 1
ATOM 2068 C C . VAL A 1 257 ? -15.277 -5.042 3.363 1.00 79.38 257 VAL A C 1
ATOM 2070 O O . VAL A 1 257 ? -14.727 -6.141 3.311 1.00 79.38 257 VAL A O 1
ATOM 2073 N N . SER A 1 258 ? -14.998 -4.074 2.489 1.00 76.19 258 SER A N 1
ATOM 2074 C CA . SER A 1 258 ? -14.046 -4.262 1.389 1.00 76.19 258 SER A CA 1
ATOM 2075 C C . SER A 1 258 ? -12.609 -4.396 1.896 1.00 76.19 258 SER A C 1
ATOM 2077 O O . SER A 1 258 ? -11.833 -5.176 1.347 1.00 76.19 258 SER A O 1
ATOM 2079 N N . PHE A 1 259 ? -12.260 -3.693 2.977 1.00 80.12 259 PHE A N 1
ATOM 2080 C CA . PHE A 1 259 ? -10.970 -3.823 3.645 1.00 80.12 259 PHE A CA 1
ATOM 2081 C C . PHE A 1 259 ? -10.779 -5.226 4.235 1.00 80.12 259 PHE A C 1
ATOM 2083 O O . PHE A 1 259 ? -9.758 -5.847 3.962 1.00 80.12 259 PHE A O 1
ATOM 2090 N N . LEU A 1 260 ? -11.779 -5.766 4.943 1.00 83.88 260 LEU A N 1
ATOM 2091 C CA . LEU A 1 260 ? -11.772 -7.142 5.457 1.00 83.88 260 LEU A CA 1
ATOM 2092 C C . LEU A 1 260 ? -11.522 -8.165 4.336 1.00 83.88 260 LEU A C 1
ATOM 2094 O O . LEU A 1 260 ? -10.625 -9.002 4.445 1.00 83.88 260 LEU A O 1
ATOM 2098 N N . ALA A 1 261 ? -12.255 -8.066 3.223 1.00 77.88 261 ALA A N 1
ATOM 2099 C CA . ALA A 1 261 ? -12.017 -8.919 2.057 1.00 77.88 261 ALA A CA 1
ATOM 2100 C C . ALA A 1 261 ? -10.604 -8.712 1.465 1.00 77.88 261 ALA A C 1
ATOM 2102 O O . ALA A 1 261 ? -9.922 -9.666 1.079 1.00 77.88 261 ALA A O 1
ATOM 2103 N N . GLY A 1 262 ? -10.137 -7.462 1.436 1.00 76.31 262 GLY A N 1
ATOM 2104 C CA . GLY A 1 262 ? -8.800 -7.074 0.994 1.00 76.31 262 GLY A CA 1
ATOM 2105 C C . GLY A 1 262 ? -7.666 -7.647 1.850 1.00 76.31 262 GLY A C 1
ATOM 2106 O O . GLY A 1 262 ? -6.607 -7.963 1.294 1.00 76.31 262 GLY A O 1
ATOM 2107 N N . CYS A 1 263 ? -7.881 -7.841 3.156 1.00 84.25 263 CYS A N 1
ATOM 2108 C CA . CYS A 1 263 ? -6.937 -8.539 4.030 1.00 84.25 263 CYS A CA 1
ATOM 2109 C C . CYS A 1 263 ? -6.704 -9.965 3.526 1.00 84.25 263 CYS A C 1
ATOM 2111 O O . CYS A 1 263 ? -5.558 -10.346 3.295 1.00 84.25 263 CYS A O 1
ATOM 2113 N N . PHE A 1 264 ? -7.773 -10.728 3.266 1.00 86.38 264 PHE A N 1
ATOM 2114 C CA . PHE A 1 264 ? -7.651 -12.103 2.775 1.00 86.38 264 PHE A CA 1
ATOM 2115 C C . PHE A 1 264 ? -6.930 -12.180 1.433 1.00 86.38 264 PHE A C 1
ATOM 2117 O O . PHE A 1 264 ? -6.048 -13.016 1.269 1.00 86.38 264 PHE A O 1
ATOM 2124 N N . ARG A 1 265 ? -7.248 -11.281 0.493 1.00 81.12 265 ARG A N 1
ATOM 2125 C CA . ARG A 1 265 ? -6.538 -11.205 -0.793 1.00 81.12 265 ARG A CA 1
ATOM 2126 C C . ARG A 1 265 ? -5.035 -11.013 -0.587 1.00 81.12 265 ARG A C 1
ATOM 2128 O O . ARG A 1 265 ? -4.241 -11.739 -1.164 1.00 81.12 265 ARG A O 1
ATOM 2135 N N . SER A 1 266 ? -4.654 -10.054 0.251 1.00 79.00 266 SER A N 1
ATOM 2136 C CA . SER A 1 266 ? -3.251 -9.664 0.414 1.00 79.00 266 SER A CA 1
ATOM 2137 C C . SER A 1 266 ? -2.435 -10.695 1.201 1.00 79.00 266 SER A C 1
ATOM 2139 O O . SER A 1 266 ? -1.267 -10.910 0.907 1.00 79.00 266 SER A O 1
ATOM 2141 N N . ILE A 1 267 ? -3.042 -11.370 2.182 1.00 85.81 267 ILE A N 1
ATOM 2142 C CA . ILE A 1 267 ? -2.379 -12.421 2.974 1.00 85.81 267 ILE A CA 1
ATOM 2143 C C . ILE A 1 267 ? -1.990 -13.624 2.101 1.00 85.81 267 ILE A C 1
ATOM 2145 O O . ILE A 1 267 ? -1.003 -14.297 2.396 1.00 85.81 267 ILE A O 1
ATOM 2149 N N . ARG A 1 268 ? -2.705 -13.863 0.994 1.00 86.19 268 ARG A N 1
ATOM 2150 C CA . ARG A 1 268 ? -2.398 -14.940 0.037 1.00 86.19 268 ARG A CA 1
ATOM 2151 C C . ARG A 1 268 ? -1.100 -14.729 -0.746 1.00 86.19 268 ARG A C 1
ATOM 2153 O O . ARG A 1 268 ? -0.613 -15.692 -1.326 1.00 86.19 268 ARG A O 1
ATOM 2160 N N . PHE A 1 269 ? -0.510 -13.531 -0.712 1.00 79.50 269 PHE A N 1
ATOM 2161 C CA . PHE A 1 269 ? 0.859 -13.303 -1.195 1.00 79.50 269 PHE A CA 1
ATOM 2162 C C . PHE A 1 269 ? 1.930 -13.912 -0.274 1.00 79.50 269 PHE A C 1
ATOM 2164 O O . PHE A 1 269 ? 3.069 -14.103 -0.689 1.00 79.50 269 PHE A O 1
ATOM 2171 N N . GLY A 1 270 ? 1.561 -14.265 0.961 1.00 81.25 270 GLY A N 1
ATOM 2172 C CA . GLY A 1 270 ? 2.435 -14.899 1.943 1.00 81.25 270 GLY A CA 1
ATOM 2173 C C . GLY A 1 270 ? 2.891 -13.952 3.054 1.00 81.25 270 GLY A C 1
ATOM 2174 O O . GLY A 1 270 ? 2.985 -12.741 2.890 1.00 81.25 270 GLY A O 1
ATOM 2175 N N . LEU A 1 271 ? 3.198 -14.525 4.222 1.00 83.00 271 LEU A N 1
ATOM 2176 C CA . LEU A 1 271 ? 3.610 -13.774 5.422 1.00 83.00 271 LEU A CA 1
ATOM 2177 C C . LEU A 1 271 ? 5.115 -13.450 5.476 1.00 83.00 271 LEU A C 1
ATOM 2179 O O . LEU A 1 271 ? 5.586 -12.795 6.414 1.00 83.00 271 LEU A O 1
ATOM 2183 N N . GLU A 1 272 ? 5.867 -13.924 4.484 1.00 78.88 272 GLU A N 1
ATOM 2184 C CA . GLU A 1 272 ? 7.275 -13.571 4.278 1.00 78.88 272 GLU A CA 1
ATOM 2185 C C . GLU A 1 272 ? 7.424 -12.230 3.543 1.00 78.88 272 GLU A C 1
ATOM 2187 O O . GLU A 1 272 ? 8.459 -11.575 3.654 1.00 78.88 272 GLU A O 1
ATOM 2192 N N . GLU A 1 273 ? 6.378 -11.797 2.835 1.00 71.50 273 GLU A N 1
ATOM 2193 C CA . GLU A 1 273 ? 6.294 -10.506 2.161 1.00 71.50 273 GLU A CA 1
ATOM 2194 C C . GLU A 1 273 ? 5.644 -9.465 3.093 1.00 71.50 273 GLU A C 1
ATOM 2196 O O . GLU A 1 273 ? 4.833 -9.776 3.974 1.00 71.50 273 GLU A O 1
ATOM 2201 N N . ALA A 1 274 ? 6.063 -8.209 2.963 1.00 67.44 274 ALA A N 1
ATOM 2202 C CA . ALA A 1 274 ? 5.727 -7.162 3.915 1.00 67.44 274 ALA A CA 1
ATOM 2203 C C . ALA A 1 274 ? 4.236 -6.778 3.909 1.00 67.44 274 ALA A C 1
ATOM 2205 O O . ALA A 1 274 ? 3.665 -6.572 4.985 1.00 67.44 274 ALA A O 1
ATOM 2206 N N . HIS A 1 275 ? 3.592 -6.703 2.742 1.00 68.69 275 HIS A N 1
ATOM 2207 C CA . HIS A 1 275 ? 2.163 -6.437 2.622 1.00 68.69 275 HIS A CA 1
ATOM 2208 C C . HIS A 1 275 ? 1.330 -7.568 3.225 1.00 68.69 275 HIS A C 1
ATOM 2210 O O . HIS A 1 275 ? 0.454 -7.288 4.045 1.00 68.69 275 HIS A O 1
ATOM 2216 N N . GLY A 1 276 ? 1.613 -8.829 2.891 1.00 75.81 276 GLY A N 1
ATOM 2217 C CA . GLY A 1 276 ? 0.910 -9.984 3.453 1.00 75.81 276 GLY A CA 1
ATOM 2218 C C . GLY A 1 276 ? 1.028 -10.041 4.978 1.00 75.81 276 GLY A C 1
ATOM 2219 O O . GLY A 1 276 ? 0.021 -10.153 5.685 1.00 75.81 276 GLY A O 1
ATOM 2220 N N . LYS A 1 277 ? 2.240 -9.843 5.509 1.00 81.25 277 LYS A N 1
ATOM 2221 C CA . LYS A 1 277 ? 2.496 -9.801 6.958 1.00 81.25 277 LYS A CA 1
ATOM 2222 C C . LYS A 1 277 ? 1.781 -8.649 7.661 1.00 81.25 277 LYS A C 1
ATOM 2224 O O . LYS A 1 277 ? 1.190 -8.831 8.725 1.00 81.25 277 LYS A O 1
ATOM 2229 N N . GLY A 1 278 ? 1.805 -7.467 7.054 1.00 79.44 278 GLY A N 1
ATOM 2230 C CA . GLY A 1 278 ? 1.117 -6.290 7.569 1.00 79.44 278 GLY A CA 1
ATOM 2231 C C . GLY A 1 278 ? -0.410 -6.418 7.550 1.00 79.44 278 GLY A C 1
ATOM 2232 O O . GLY A 1 278 ? -1.104 -5.886 8.418 1.00 79.44 278 GLY A O 1
ATOM 2233 N N . GLN A 1 279 ? -0.958 -7.130 6.569 1.00 83.94 279 GLN A N 1
ATOM 2234 C CA . GLN A 1 279 ? -2.395 -7.388 6.464 1.00 83.94 279 GLN A CA 1
ATOM 2235 C C . GLN A 1 279 ? -2.853 -8.430 7.485 1.00 83.94 279 GLN A C 1
ATOM 2237 O O . GLN A 1 279 ? -3.904 -8.250 8.098 1.00 83.94 279 GLN A O 1
ATOM 2242 N N . ALA A 1 280 ? -2.031 -9.448 7.761 1.00 87.06 280 ALA A N 1
ATOM 2243 C CA . ALA A 1 280 ? -2.267 -10.360 8.879 1.00 87.06 280 ALA A CA 1
ATOM 2244 C C . ALA A 1 280 ? -2.279 -9.618 10.223 1.00 87.06 280 ALA A C 1
ATOM 2246 O O . ALA A 1 280 ? -3.183 -9.839 11.026 1.00 87.06 280 ALA A O 1
ATOM 2247 N N . LEU A 1 281 ? -1.344 -8.683 10.434 1.00 93.12 281 LEU A N 1
ATOM 2248 C CA . LEU A 1 281 ? -1.305 -7.848 11.637 1.00 93.12 281 LEU A CA 1
ATOM 2249 C C . LEU A 1 281 ? -2.596 -7.048 11.828 1.00 93.12 281 LEU A C 1
ATOM 2251 O O . LEU A 1 281 ? -3.198 -7.109 12.898 1.00 93.12 281 LEU A O 1
ATOM 2255 N N . GLN A 1 282 ? -3.047 -6.342 10.787 1.00 89.75 282 GLN A N 1
ATOM 2256 C CA . GLN A 1 282 ? -4.290 -5.564 10.843 1.00 89.75 282 GLN A CA 1
ATOM 2257 C C . GLN A 1 282 ? -5.493 -6.451 11.122 1.00 89.75 282 GLN A C 1
ATOM 2259 O O . GLN A 1 282 ? -6.286 -6.144 12.007 1.00 89.75 282 GLN A O 1
ATOM 2264 N N . PHE A 1 283 ? -5.613 -7.561 10.395 1.00 95.38 283 PHE A N 1
ATOM 2265 C CA . PHE A 1 283 ? -6.707 -8.494 10.597 1.00 95.38 283 PHE A CA 1
ATOM 2266 C C . PHE A 1 283 ? -6.732 -9.022 12.034 1.00 95.38 283 PHE A C 1
ATOM 2268 O O . PHE A 1 283 ? -7.772 -8.956 12.681 1.00 95.38 283 PHE A O 1
ATOM 2275 N N . ASN A 1 284 ? -5.600 -9.517 12.543 1.00 98.06 284 ASN A N 1
ATOM 2276 C CA . ASN A 1 284 ? -5.534 -10.138 13.863 1.00 98.06 284 ASN A CA 1
ATOM 2277 C C . ASN A 1 284 ? -5.816 -9.132 14.983 1.00 98.06 284 ASN A C 1
ATOM 2279 O O . ASN A 1 284 ? -6.557 -9.462 15.903 1.00 98.06 284 ASN A O 1
ATOM 2283 N N . TRP A 1 285 ? -5.310 -7.899 14.877 1.00 96.81 285 TRP A N 1
ATOM 2284 C CA . TRP A 1 285 ? -5.624 -6.841 15.840 1.00 96.81 285 TRP A CA 1
ATOM 2285 C C . TRP A 1 285 ? -7.118 -6.505 15.846 1.00 96.81 285 TRP A C 1
ATOM 2287 O O . TRP A 1 285 ? -7.745 -6.433 16.903 1.00 96.81 285 TRP A O 1
ATOM 2297 N N . LEU A 1 286 ? -7.714 -6.312 14.665 1.00 96.19 286 LEU A N 1
ATOM 2298 C CA . LEU A 1 286 ? -9.139 -6.000 14.543 1.00 96.19 286 LEU A CA 1
ATOM 2299 C C . LEU A 1 286 ? -10.019 -7.167 15.002 1.00 96.19 286 LEU A C 1
ATOM 2301 O O . LEU A 1 286 ? -11.057 -6.942 15.618 1.00 96.19 286 LEU A O 1
ATOM 2305 N N . PHE A 1 287 ? -9.600 -8.404 14.751 1.00 98.31 287 PHE A N 1
ATOM 2306 C CA . PHE A 1 287 ? -10.289 -9.596 15.230 1.00 98.31 287 PHE A CA 1
ATOM 2307 C C . PHE A 1 287 ? -10.244 -9.705 16.759 1.00 98.31 287 PHE A C 1
ATOM 2309 O O . PHE A 1 287 ? -11.282 -9.879 17.391 1.00 98.31 287 PHE A O 1
ATOM 2316 N N . GLU A 1 288 ? -9.068 -9.539 17.370 1.00 98.44 288 GLU A N 1
ATOM 2317 C CA . GLU A 1 288 ? -8.909 -9.589 18.829 1.00 98.44 288 GLU A CA 1
ATOM 2318 C C . GLU A 1 288 ? -9.724 -8.497 19.537 1.00 98.44 288 GLU A C 1
ATOM 2320 O O . GLU A 1 288 ? -10.361 -8.745 20.559 1.00 98.44 288 GLU A O 1
ATOM 2325 N N . ASN A 1 289 ? -9.797 -7.306 18.937 1.00 97.81 289 ASN A N 1
ATOM 2326 C CA . ASN A 1 289 ? -10.604 -6.194 19.441 1.00 97.81 289 ASN A CA 1
ATOM 2327 C C . ASN A 1 289 ? -12.104 -6.315 19.080 1.00 97.81 289 ASN A C 1
ATOM 2329 O O . ASN A 1 289 ? -12.880 -5.384 19.301 1.00 97.81 289 ASN A O 1
ATOM 2333 N N . GLY A 1 290 ? -12.535 -7.451 18.520 1.00 97.94 290 GLY A N 1
ATOM 2334 C CA . GLY A 1 290 ? -13.931 -7.756 18.203 1.00 97.94 290 GLY A CA 1
ATOM 2335 C C . GLY A 1 290 ? -14.520 -6.966 17.034 1.00 97.94 290 GLY A C 1
ATOM 2336 O O . GLY A 1 290 ? -15.727 -7.020 16.829 1.00 97.94 290 GLY A O 1
ATOM 2337 N N . ALA A 1 291 ? -13.702 -6.231 16.279 1.00 97.31 291 ALA A N 1
ATOM 2338 C CA . ALA A 1 291 ? -14.127 -5.515 15.081 1.00 97.31 291 ALA A CA 1
ATOM 2339 C C . ALA A 1 291 ? -14.352 -6.453 13.892 1.00 97.31 291 ALA A C 1
ATOM 2341 O O . ALA A 1 291 ? -15.239 -6.202 13.078 1.00 97.31 291 ALA A O 1
ATOM 2342 N N . PHE A 1 292 ? -13.574 -7.532 13.798 1.00 97.94 292 PHE A N 1
ATOM 2343 C CA . PHE A 1 292 ? -13.839 -8.639 12.884 1.00 97.94 292 PHE A CA 1
ATOM 2344 C C . PHE A 1 292 ? -14.324 -9.851 13.664 1.00 97.94 292 PHE A C 1
ATOM 2346 O O . PHE A 1 292 ? -13.756 -10.198 14.696 1.00 97.94 292 PHE A O 1
ATOM 2353 N N . VAL A 1 293 ? -15.367 -10.499 13.153 1.00 97.94 293 VAL A N 1
ATOM 2354 C CA . VAL A 1 293 ? -16.014 -11.635 13.815 1.00 97.94 293 VAL A CA 1
ATOM 2355 C C . VAL A 1 293 ? -16.110 -12.797 12.838 1.00 97.94 293 VAL A C 1
ATOM 2357 O O . VAL A 1 293 ? -16.529 -12.613 11.696 1.00 97.94 293 VAL A O 1
ATOM 2360 N N . LEU A 1 294 ? -15.722 -13.987 13.300 1.00 97.69 294 LEU A N 1
ATOM 2361 C CA . LEU A 1 294 ? -15.920 -15.256 12.602 1.00 97.69 294 LEU A CA 1
ATOM 2362 C C . LEU A 1 294 ? -17.196 -15.914 13.130 1.00 97.69 294 LEU A C 1
ATOM 2364 O O . LEU A 1 294 ? -17.305 -16.170 14.329 1.00 97.69 294 LEU A O 1
ATOM 2368 N N . HIS A 1 295 ? -18.144 -16.190 12.242 1.00 94.12 295 HIS A N 1
ATOM 2369 C CA . HIS A 1 295 ? -19.367 -16.919 12.567 1.00 94.12 295 HIS A CA 1
ATOM 2370 C C . HIS A 1 295 ? -19.180 -18.436 12.442 1.00 94.12 295 HIS A C 1
ATOM 2372 O O . HIS A 1 295 ? -18.206 -18.927 11.870 1.00 94.12 295 HIS A O 1
ATOM 2378 N N . SER A 1 296 ? -20.131 -19.196 12.991 1.00 93.88 296 SER A N 1
ATOM 2379 C CA . SER A 1 296 ? -20.119 -20.665 12.984 1.00 93.88 296 SER A CA 1
ATOM 2380 C C . SER A 1 296 ? -20.233 -21.285 11.589 1.00 93.88 296 SER A C 1
ATOM 2382 O O . SER A 1 296 ? -19.841 -22.431 11.407 1.00 93.88 296 SER A O 1
ATOM 2384 N N . ASP A 1 297 ? -20.741 -20.543 10.606 1.00 92.06 297 ASP A N 1
ATOM 2385 C CA . ASP A 1 297 ? -20.762 -20.919 9.185 1.00 92.06 297 ASP A CA 1
ATOM 2386 C C . ASP A 1 297 ? -19.442 -20.585 8.459 1.00 92.06 297 ASP A C 1
ATOM 2388 O O . ASP A 1 297 ? -19.348 -20.622 7.224 1.00 92.06 297 ASP A O 1
ATOM 2392 N N . GLU A 1 298 ? -18.406 -20.248 9.233 1.00 92.44 298 GLU A N 1
ATOM 2393 C CA . GLU A 1 298 ? -17.073 -19.887 8.772 1.00 92.44 298 GLU A CA 1
ATOM 2394 C C . GLU A 1 298 ? -17.077 -18.645 7.850 1.00 92.44 298 GLU A C 1
ATOM 2396 O O . GLU A 1 298 ? -16.231 -18.519 6.958 1.00 92.44 298 GLU A O 1
ATOM 2401 N N . THR A 1 299 ? -18.063 -17.751 7.986 1.00 90.88 299 THR A N 1
ATOM 2402 C CA . THR A 1 299 ? -18.078 -16.440 7.317 1.00 90.88 299 THR A CA 1
ATOM 2403 C C . THR A 1 299 ? -17.598 -15.330 8.255 1.00 90.88 299 THR A C 1
ATOM 2405 O O . THR A 1 299 ? -17.624 -15.468 9.480 1.00 90.88 299 THR A O 1
ATOM 2408 N N . PHE A 1 300 ? -17.116 -14.229 7.670 1.00 95.06 300 PHE A N 1
ATOM 2409 C CA . PHE A 1 300 ? -16.574 -13.090 8.409 1.00 95.06 300 PHE A CA 1
ATOM 2410 C C . PHE A 1 300 ? -17.426 -11.842 8.214 1.00 95.06 300 PHE A C 1
ATOM 2412 O O . PHE A 1 300 ? -17.837 -11.536 7.095 1.00 95.06 300 PHE A O 1
ATOM 2419 N N . PHE A 1 301 ? -17.607 -11.078 9.290 1.00 93.81 301 PHE A N 1
ATOM 2420 C CA . PHE A 1 301 ? -18.302 -9.792 9.260 1.00 93.81 301 PHE A CA 1
ATOM 2421 C C . PHE A 1 301 ? -17.549 -8.724 10.050 1.00 93.81 301 PHE A C 1
ATOM 2423 O O . PHE A 1 301 ? -16.652 -9.014 10.846 1.00 93.81 301 PHE A O 1
ATOM 2430 N N . VAL A 1 302 ? -17.949 -7.475 9.816 1.00 92.62 302 VAL A N 1
ATOM 2431 C CA . VAL A 1 302 ? -17.470 -6.301 10.542 1.00 92.62 302 VAL A CA 1
ATOM 2432 C C . VAL A 1 302 ? -18.490 -5.924 11.613 1.00 92.62 302 VAL A C 1
ATOM 2434 O O . VAL A 1 302 ? -19.641 -5.627 11.291 1.00 92.62 302 VAL A O 1
ATOM 2437 N N . ASP A 1 303 ? -18.062 -5.873 12.873 1.00 96.25 303 ASP A N 1
ATOM 2438 C CA . ASP A 1 303 ? -18.830 -5.243 13.945 1.00 96.25 303 ASP A CA 1
ATOM 2439 C C . ASP A 1 303 ? -18.642 -3.721 13.872 1.00 96.25 303 ASP A C 1
ATOM 2441 O O . ASP A 1 303 ? -17.655 -3.156 14.353 1.00 96.25 303 ASP A O 1
ATOM 2445 N N . PHE A 1 304 ? -19.612 -3.040 13.257 1.00 91.62 304 PHE A N 1
ATOM 2446 C CA . PHE A 1 304 ? -19.576 -1.586 13.083 1.00 91.62 304 PHE A CA 1
ATOM 2447 C C . PHE A 1 304 ? -19.608 -0.804 14.401 1.00 91.62 304 PHE A C 1
ATOM 2449 O O . PHE A 1 304 ? -19.247 0.367 14.403 1.00 91.62 304 PHE A O 1
ATOM 2456 N N . THR A 1 305 ? -20.004 -1.426 15.516 1.00 94.88 305 THR A N 1
ATOM 2457 C CA . THR A 1 305 ? -19.973 -0.766 16.830 1.00 94.88 305 THR A CA 1
ATOM 2458 C C . THR A 1 305 ? -18.566 -0.733 17.429 1.00 94.88 305 THR A C 1
ATOM 2460 O O . THR A 1 305 ? -18.282 0.110 18.276 1.00 94.88 305 THR A O 1
ATOM 2463 N N . LYS A 1 306 ? -17.667 -1.614 16.967 1.00 95.75 306 LYS A N 1
ATOM 2464 C CA . LYS A 1 306 ? -16.298 -1.761 17.490 1.00 95.75 306 LYS A CA 1
ATOM 2465 C C . LYS A 1 306 ? -15.211 -1.347 16.505 1.00 95.75 306 LYS A C 1
ATOM 2467 O O . LYS A 1 306 ? -14.123 -0.959 16.930 1.00 95.75 306 LYS A O 1
ATOM 2472 N N . VAL A 1 307 ? -15.488 -1.417 15.201 1.00 89.00 307 VAL A N 1
ATOM 2473 C CA . VAL A 1 307 ? -14.471 -1.250 14.152 1.00 89.00 307 VAL A CA 1
ATOM 2474 C C . VAL A 1 307 ? -13.742 0.086 14.211 1.00 89.00 307 VAL A C 1
ATOM 2476 O O . VAL A 1 307 ? -12.522 0.099 14.081 1.00 89.00 307 VAL A O 1
ATOM 2479 N N . GLU A 1 308 ? -14.431 1.196 14.485 1.00 86.44 308 GLU A N 1
ATOM 2480 C CA . GLU A 1 308 ? -13.772 2.504 14.575 1.00 86.44 308 GLU A CA 1
ATOM 2481 C C . GLU A 1 308 ? -12.750 2.558 15.714 1.00 86.44 308 GLU A C 1
ATOM 2483 O O . GLU A 1 308 ? -11.623 3.014 15.515 1.00 86.44 308 GLU A O 1
ATOM 2488 N N . GLY A 1 309 ? -13.129 2.060 16.895 1.00 87.56 309 GLY A N 1
ATOM 2489 C CA . GLY A 1 309 ? -12.270 2.045 18.077 1.00 87.56 309 GLY A CA 1
ATOM 2490 C C . GLY A 1 309 ? -11.055 1.136 17.898 1.00 87.56 309 GLY A C 1
ATOM 2491 O O . GLY A 1 309 ? -9.939 1.538 18.218 1.00 87.56 309 GLY A O 1
ATOM 2492 N N . ALA A 1 310 ? -11.251 -0.051 17.319 1.00 91.06 310 ALA A N 1
ATOM 2493 C CA . ALA A 1 310 ? -10.169 -0.995 17.041 1.00 91.06 310 ALA A CA 1
ATOM 2494 C C . ALA A 1 310 ? -9.181 -0.460 15.987 1.00 91.06 310 ALA A C 1
ATOM 2496 O O . ALA A 1 310 ? -7.967 -0.624 16.101 1.00 91.06 310 ALA A O 1
ATOM 2497 N N . VAL A 1 311 ? -9.698 0.220 14.964 1.00 84.44 311 VAL A N 1
ATOM 2498 C CA . VAL A 1 311 ? -8.893 0.868 13.926 1.00 84.44 311 VAL A CA 1
ATOM 2499 C C . VAL A 1 311 ? -8.104 2.044 14.505 1.00 84.44 311 VAL A C 1
ATOM 2501 O O . VAL A 1 311 ? -6.918 2.199 14.200 1.00 84.44 311 VAL A O 1
ATOM 2504 N N . GLU A 1 312 ? -8.728 2.860 15.359 1.00 83.62 312 GLU A N 1
ATOM 2505 C CA . GLU A 1 312 ? -8.052 3.946 16.074 1.00 83.62 312 GLU A CA 1
ATOM 2506 C C . GLU A 1 312 ? -6.944 3.426 17.001 1.00 83.62 312 GLU A C 1
ATOM 2508 O O . GLU A 1 312 ? -5.843 3.983 16.985 1.00 83.62 312 GLU A O 1
ATOM 2513 N N . SER A 1 313 ? -7.208 2.373 17.784 1.00 90.38 313 SER A N 1
ATOM 2514 C CA . SER A 1 313 ? -6.228 1.812 18.723 1.00 90.38 313 SER A CA 1
ATOM 2515 C C . SER A 1 313 ? -5.005 1.262 17.996 1.00 90.38 313 SER A C 1
ATOM 2517 O O . SER A 1 313 ? -3.882 1.608 18.359 1.00 90.38 313 SER A O 1
ATOM 2519 N N . LEU A 1 314 ? -5.212 0.519 16.904 1.00 86.75 314 LEU A N 1
ATOM 2520 C CA . LEU A 1 314 ? -4.120 0.018 16.071 1.00 86.75 314 LEU A CA 1
ATOM 2521 C C . LEU A 1 314 ? -3.277 1.156 15.494 1.00 86.75 314 LEU A C 1
ATOM 2523 O O . LEU A 1 314 ? -2.048 1.108 15.489 1.00 86.75 314 LEU A O 1
ATOM 2527 N N . SER A 1 315 ? -3.941 2.197 14.993 1.00 82.06 315 SER A N 1
ATOM 2528 C CA . SER A 1 315 ? -3.235 3.308 14.355 1.00 82.06 315 SER A CA 1
ATOM 2529 C C . SER A 1 315 ? -2.432 4.119 15.352 1.00 82.06 315 SER A C 1
ATOM 2531 O O . SER A 1 315 ? -1.326 4.528 15.016 1.00 82.06 315 SER A O 1
ATOM 2533 N N . ARG A 1 316 ? -2.941 4.299 16.576 1.00 84.12 316 ARG A N 1
ATOM 2534 C CA . ARG A 1 316 ? -2.176 4.887 17.677 1.00 84.12 316 ARG A CA 1
ATOM 2535 C C . ARG A 1 316 ? -0.925 4.080 17.980 1.00 84.12 316 ARG A C 1
ATOM 2537 O O . ARG A 1 316 ? 0.151 4.661 18.031 1.00 84.12 316 ARG A O 1
ATOM 2544 N N . GLU A 1 317 ? -1.060 2.765 18.124 1.00 86.12 317 GLU A N 1
ATOM 2545 C CA . GLU A 1 317 ? 0.063 1.880 18.439 1.00 86.12 317 GLU A CA 1
ATOM 2546 C C . GLU A 1 317 ? 1.180 2.002 17.392 1.00 86.12 317 GLU A C 1
ATOM 2548 O O . GLU A 1 317 ? 2.323 2.327 17.715 1.00 86.12 317 GLU A O 1
ATOM 2553 N N . ILE A 1 318 ? 0.833 1.843 16.111 1.00 80.44 318 ILE A N 1
ATOM 2554 C CA . ILE A 1 318 ? 1.793 1.933 15.002 1.00 80.44 318 ILE A CA 1
ATOM 2555 C C . ILE A 1 318 ? 2.436 3.321 14.939 1.00 80.44 318 ILE A C 1
ATOM 2557 O O . ILE A 1 318 ? 3.657 3.427 14.811 1.00 80.44 318 ILE A O 1
ATOM 2561 N N . LEU A 1 319 ? 1.629 4.382 15.035 1.00 78.50 319 LEU A N 1
ATOM 2562 C CA . LEU A 1 319 ? 2.108 5.761 14.974 1.00 78.50 319 LEU A CA 1
ATOM 2563 C C . LEU A 1 319 ? 3.065 6.089 16.115 1.00 78.50 319 LEU A C 1
ATOM 2565 O O . LEU A 1 319 ? 4.107 6.697 15.887 1.00 78.50 319 LEU A O 1
ATOM 2569 N N . THR A 1 320 ? 2.736 5.679 17.337 1.00 80.00 320 THR A N 1
ATOM 2570 C CA . THR A 1 320 ? 3.578 5.917 18.509 1.00 80.00 320 THR A CA 1
ATOM 2571 C C . THR A 1 320 ? 4.896 5.152 18.407 1.00 80.00 320 THR A C 1
ATOM 2573 O O . THR A 1 320 ? 5.947 5.726 18.696 1.00 80.00 320 THR A O 1
ATOM 2576 N N . ILE A 1 321 ? 4.872 3.893 17.955 1.00 77.00 321 ILE A N 1
ATOM 2577 C CA . ILE A 1 321 ? 6.088 3.102 17.706 1.00 77.00 321 ILE A CA 1
ATOM 2578 C C . ILE A 1 321 ? 6.985 3.803 16.675 1.00 77.00 321 ILE A C 1
ATOM 2580 O O . ILE A 1 321 ? 8.188 3.954 16.899 1.00 77.00 321 ILE A O 1
ATOM 2584 N N . GLN A 1 322 ? 6.403 4.269 15.565 1.00 74.44 322 GLN A N 1
ATOM 2585 C CA . GLN A 1 322 ? 7.124 4.975 14.502 1.00 74.44 322 GLN A CA 1
ATOM 2586 C C . GLN A 1 322 ? 7.716 6.298 14.988 1.00 74.44 322 GLN A C 1
ATOM 2588 O O . GLN A 1 322 ? 8.904 6.540 14.786 1.00 74.44 322 GLN A O 1
ATOM 2593 N N . ALA A 1 323 ? 6.922 7.120 15.677 1.00 75.88 323 ALA A N 1
ATOM 2594 C CA . ALA A 1 323 ? 7.349 8.422 16.180 1.00 75.88 323 ALA A CA 1
ATOM 2595 C C . ALA A 1 323 ? 8.496 8.320 17.200 1.00 75.88 323 ALA A C 1
ATOM 2597 O O . ALA A 1 323 ? 9.337 9.212 17.283 1.00 75.88 323 ALA A O 1
ATOM 2598 N N . LYS A 1 324 ? 8.561 7.217 17.956 1.00 79.56 324 LYS A N 1
ATOM 2599 C CA . LYS A 1 324 ? 9.658 6.919 18.890 1.00 79.56 324 LYS A CA 1
ATOM 2600 C C . LYS A 1 324 ? 10.862 6.238 18.232 1.00 79.56 324 LYS A C 1
ATOM 2602 O O . LYS A 1 324 ? 11.895 6.092 18.880 1.00 79.56 324 LYS A O 1
ATOM 2607 N N . GLY A 1 325 ? 10.736 5.774 16.987 1.00 75.69 325 GLY A N 1
ATOM 2608 C CA . GLY A 1 325 ? 11.741 4.923 16.348 1.00 75.69 325 GLY A CA 1
ATOM 2609 C C . GLY A 1 325 ? 11.944 3.579 17.064 1.00 75.69 325 GLY A C 1
ATOM 2610 O O . GLY A 1 325 ? 13.038 3.013 17.006 1.00 75.69 325 GLY A O 1
ATOM 2611 N N . ASP A 1 326 ? 10.918 3.065 17.754 1.00 77.38 326 ASP A N 1
ATOM 2612 C CA . ASP A 1 326 ? 11.025 1.884 18.618 1.00 77.38 326 ASP A CA 1
ATOM 2613 C C . ASP A 1 326 ? 11.009 0.578 17.808 1.00 77.38 326 ASP A C 1
ATOM 2615 O O . ASP A 1 326 ? 9.988 -0.081 17.596 1.00 77.38 326 ASP A O 1
ATOM 2619 N N . LYS A 1 327 ? 12.193 0.178 17.342 1.00 72.50 327 LYS A N 1
ATOM 2620 C CA . LYS A 1 327 ? 12.373 -1.056 16.564 1.00 72.50 327 LYS A CA 1
ATOM 2621 C C . LYS A 1 327 ? 12.030 -2.320 17.358 1.00 72.50 327 LYS A C 1
ATOM 2623 O O . LYS A 1 327 ? 11.640 -3.318 16.750 1.00 72.50 327 LYS A O 1
ATOM 2628 N N . ALA A 1 328 ? 12.199 -2.310 18.682 1.00 76.12 328 ALA A N 1
ATOM 2629 C CA . ALA A 1 328 ? 11.920 -3.473 19.518 1.00 76.12 328 ALA A CA 1
ATOM 2630 C C . ALA A 1 328 ? 10.409 -3.696 19.634 1.00 76.12 328 ALA A C 1
ATOM 2632 O O . ALA A 1 328 ? 9.939 -4.802 19.361 1.00 76.12 328 ALA A O 1
ATOM 2633 N N . ALA A 1 329 ? 9.650 -2.636 19.924 1.00 78.50 329 ALA A N 1
ATOM 2634 C CA . ALA A 1 329 ? 8.192 -2.675 19.928 1.00 78.50 329 ALA A CA 1
ATOM 2635 C C . ALA A 1 329 ? 7.629 -3.050 18.549 1.00 78.50 329 ALA A C 1
ATOM 2637 O O . ALA A 1 329 ? 6.769 -3.924 18.456 1.00 78.50 329 ALA A O 1
ATOM 2638 N N . ALA A 1 330 ? 8.176 -2.491 17.460 1.00 76.00 330 ALA A N 1
ATOM 2639 C CA . ALA A 1 330 ? 7.774 -2.863 16.100 1.00 76.00 330 ALA A CA 1
ATOM 2640 C C . ALA A 1 330 ? 7.956 -4.367 15.824 1.00 76.00 330 ALA A C 1
ATOM 2642 O O . ALA A 1 330 ? 7.086 -5.012 15.233 1.00 76.00 330 ALA A O 1
ATOM 2643 N N . LYS A 1 331 ? 9.082 -4.944 16.269 1.00 77.81 331 LYS A N 1
ATOM 2644 C CA . LYS A 1 331 ? 9.356 -6.378 16.126 1.00 77.81 331 LYS A CA 1
ATOM 2645 C C . LYS A 1 331 ? 8.368 -7.220 16.932 1.00 77.81 331 LYS A C 1
ATOM 2647 O O . LYS A 1 331 ? 7.867 -8.202 16.394 1.00 77.81 331 LYS A O 1
ATOM 2652 N N . LEU A 1 332 ? 8.078 -6.836 18.176 1.00 89.50 332 LEU A N 1
ATOM 2653 C CA . LEU A 1 332 ? 7.110 -7.535 19.027 1.00 89.50 332 LEU A CA 1
ATOM 2654 C C . LEU A 1 332 ? 5.699 -7.493 18.430 1.00 89.50 332 LEU A C 1
ATOM 2656 O O . LEU A 1 332 ? 5.058 -8.534 18.325 1.00 89.50 332 LEU A O 1
ATOM 2660 N N . LEU A 1 333 ? 5.254 -6.330 17.946 1.00 85.12 333 LEU A N 1
ATOM 2661 C CA . LEU A 1 333 ? 3.949 -6.173 17.302 1.00 85.12 333 LEU A CA 1
ATOM 2662 C C . LEU A 1 333 ? 3.806 -7.091 16.074 1.00 85.12 333 LEU A C 1
ATOM 2664 O O . LEU A 1 333 ? 2.799 -7.779 15.910 1.00 85.12 333 LEU A O 1
ATOM 2668 N N . LEU A 1 334 ? 4.836 -7.150 15.223 1.00 80.56 334 LEU A N 1
ATOM 2669 C CA . LEU A 1 334 ? 4.859 -8.039 14.057 1.00 80.56 334 LEU A CA 1
ATOM 2670 C C . LEU A 1 334 ? 4.931 -9.522 14.435 1.00 80.56 334 LEU A C 1
ATOM 2672 O O . LEU A 1 334 ? 4.338 -10.345 13.743 1.00 80.56 334 LEU A O 1
ATOM 2676 N N . GLN A 1 335 ? 5.660 -9.877 15.493 1.00 85.56 335 GLN A N 1
ATOM 2677 C CA . GLN A 1 335 ? 5.722 -11.255 15.986 1.00 85.56 335 GLN A CA 1
ATOM 2678 C C . GLN A 1 335 ? 4.374 -11.711 16.541 1.00 85.56 335 GLN A C 1
ATOM 2680 O O . GLN A 1 335 ? 3.969 -12.849 16.302 1.00 85.56 335 GLN A O 1
ATOM 2685 N N . GLU A 1 336 ? 3.675 -10.822 17.244 1.00 95.75 336 GLU A N 1
ATOM 2686 C CA . GLU A 1 336 ? 2.404 -11.159 17.865 1.00 95.75 336 GLU A CA 1
ATOM 2687 C C . GLU A 1 336 ? 1.279 -11.246 16.835 1.00 95.75 336 GLU A C 1
ATOM 2689 O O . GLU A 1 336 ? 0.579 -12.255 16.778 1.00 95.75 336 GLU A O 1
ATOM 2694 N N . TYR A 1 337 ? 1.145 -10.247 15.964 1.00 94.62 337 TYR A N 1
ATOM 2695 C CA . TYR A 1 337 ? -0.015 -10.136 15.079 1.00 94.62 337 TYR A CA 1
ATOM 2696 C C . TYR A 1 337 ? 0.284 -10.473 13.614 1.00 94.62 337 TYR A C 1
ATOM 2698 O O . TYR A 1 337 ? -0.629 -10.805 12.868 1.00 94.62 337 TYR A O 1
ATOM 2706 N N . GLY A 1 338 ? 1.537 -10.456 13.159 1.00 90.31 338 GLY A N 1
ATOM 2707 C CA . GLY A 1 338 ? 1.915 -10.762 11.770 1.00 90.31 338 GLY A CA 1
ATOM 2708 C C . GLY A 1 338 ? 1.997 -12.262 11.453 1.00 90.31 338 GLY A C 1
ATOM 2709 O O . GLY A 1 338 ? 2.910 -12.681 10.739 1.00 90.31 338 GLY A O 1
ATOM 2710 N N . LYS A 1 339 ? 1.095 -13.080 12.015 1.00 96.00 339 LYS A N 1
ATOM 2711 C CA . LYS A 1 339 ? 1.125 -14.554 11.965 1.00 96.00 339 LYS A CA 1
ATOM 2712 C C . LYS A 1 339 ? -0.180 -15.165 11.441 1.00 96.00 339 LYS A C 1
ATOM 2714 O O . LYS A 1 339 ? -1.245 -14.554 11.513 1.00 96.00 339 LYS A O 1
ATOM 2719 N N . MET A 1 340 ? -0.100 -16.405 10.951 1.00 97.62 340 MET A N 1
ATOM 2720 C CA . MET A 1 340 ? -1.260 -17.181 10.492 1.00 97.62 340 MET A CA 1
ATOM 2721 C C . MET A 1 340 ? -2.046 -17.739 11.690 1.00 97.62 340 MET A C 1
ATOM 2723 O O . MET A 1 340 ? -1.722 -18.800 12.228 1.00 97.62 340 MET A O 1
ATOM 2727 N N . THR A 1 341 ? -3.072 -17.012 12.127 1.00 98.31 341 THR A N 1
ATOM 2728 C CA . THR A 1 341 ? -3.963 -17.406 13.231 1.00 98.31 341 THR A CA 1
ATOM 2729 C C . THR A 1 341 ? -5.035 -18.400 12.775 1.00 98.31 341 THR A C 1
ATOM 2731 O O . THR A 1 341 ? -5.202 -18.656 11.582 1.00 98.31 341 THR A O 1
ATOM 2734 N N . SER A 1 342 ? -5.776 -18.985 13.726 1.00 97.81 342 SER A N 1
ATOM 2735 C CA . SER A 1 342 ? -6.866 -19.920 13.403 1.00 97.81 342 SER A CA 1
ATOM 2736 C C . SER A 1 342 ? -7.943 -19.311 12.490 1.00 97.81 342 SER A C 1
ATOM 2738 O O . SER A 1 342 ? -8.231 -19.918 11.459 1.00 97.81 342 SER A O 1
ATOM 2740 N N . PRO A 1 343 ? -8.473 -18.098 12.762 1.00 98.06 343 PRO A N 1
ATOM 2741 C CA . PRO A 1 343 ? -9.461 -17.483 11.875 1.00 98.06 343 PRO A CA 1
ATOM 2742 C C . PRO A 1 343 ? -8.909 -17.229 10.465 1.00 98.06 343 PRO A C 1
ATOM 2744 O O . PRO A 1 343 ? -9.577 -17.526 9.478 1.00 98.06 343 PRO A O 1
ATOM 2747 N N . LEU A 1 344 ? -7.664 -16.758 10.341 1.00 97.75 344 LEU A N 1
ATOM 2748 C CA . LEU A 1 344 ? -7.042 -16.577 9.027 1.00 97.75 344 LEU A CA 1
ATOM 2749 C C . LEU A 1 344 ? -6.906 -17.899 8.268 1.00 97.75 344 LEU A C 1
ATOM 2751 O O . LEU A 1 344 ? -7.195 -17.937 7.074 1.00 97.75 344 LEU A O 1
ATOM 2755 N N . ARG A 1 345 ? -6.532 -18.989 8.948 1.00 97.38 345 ARG A N 1
ATOM 2756 C CA . ARG A 1 345 ? -6.424 -20.314 8.326 1.00 97.38 345 ARG A CA 1
ATOM 2757 C C . ARG A 1 345 ? -7.757 -20.781 7.742 1.00 97.38 345 ARG A C 1
ATOM 2759 O O . ARG A 1 345 ? -7.776 -21.203 6.593 1.00 97.38 345 ARG A O 1
ATOM 2766 N N . VAL A 1 346 ? -8.859 -20.611 8.477 1.00 96.69 346 VAL A N 1
ATOM 2767 C CA . VAL A 1 346 ? -10.216 -20.920 7.984 1.00 96.69 346 VAL A CA 1
ATOM 2768 C C . VAL A 1 346 ? -10.514 -20.163 6.685 1.00 96.69 346 VAL A C 1
ATOM 2770 O O . VAL A 1 346 ? -10.985 -20.751 5.710 1.00 96.69 346 VAL A O 1
ATOM 2773 N N . ALA A 1 347 ? -10.193 -18.865 6.634 1.00 94.62 347 ALA A N 1
ATOM 2774 C CA . ALA A 1 347 ? -10.390 -18.060 5.429 1.00 94.62 347 ALA A CA 1
ATOM 2775 C C . ALA A 1 347 ? -9.525 -18.543 4.250 1.00 94.62 347 ALA A C 1
ATOM 2777 O O . ALA A 1 347 ? -10.020 -18.642 3.126 1.00 94.62 347 ALA A O 1
ATOM 2778 N N . MET A 1 348 ? -8.246 -18.853 4.494 1.00 94.88 348 MET A N 1
ATOM 2779 C CA . MET A 1 348 ? -7.327 -19.317 3.449 1.00 94.88 348 MET A CA 1
ATOM 2780 C C . MET A 1 348 ? -7.754 -20.677 2.886 1.00 94.88 348 MET A C 1
ATOM 2782 O O . MET A 1 348 ? -7.844 -20.817 1.669 1.00 94.88 348 MET A O 1
ATOM 2786 N N . GLU A 1 349 ? -8.107 -21.636 3.748 1.00 94.06 349 GLU A N 1
ATOM 2787 C CA . GLU A 1 349 ? -8.572 -22.969 3.341 1.00 94.06 349 GLU A CA 1
ATOM 2788 C C . GLU A 1 349 ? -9.858 -22.898 2.507 1.00 94.06 349 GLU A C 1
ATOM 2790 O O . GLU A 1 349 ? -10.008 -23.626 1.525 1.00 94.06 349 GLU A O 1
ATOM 2795 N N . LYS A 1 350 ? -10.795 -22.003 2.851 1.00 90.69 350 LYS A N 1
ATOM 2796 C CA . LYS A 1 350 ? -11.994 -21.772 2.031 1.00 90.69 350 LYS A CA 1
ATOM 2797 C C . LYS A 1 350 ? -11.652 -21.231 0.644 1.00 90.69 350 LYS A C 1
ATOM 2799 O O . LYS A 1 350 ? -12.193 -21.717 -0.347 1.00 90.69 350 LYS A O 1
ATOM 2804 N N . LEU A 1 351 ? -10.773 -20.232 0.561 1.00 87.69 351 LEU A N 1
ATOM 2805 C CA . LEU A 1 351 ? -10.376 -19.634 -0.718 1.00 87.69 351 LEU A CA 1
ATOM 2806 C C . LEU A 1 351 ? -9.608 -20.622 -1.601 1.00 87.69 351 LEU A C 1
ATOM 2808 O O . LEU A 1 351 ? -9.800 -20.625 -2.817 1.00 87.69 351 LEU A O 1
ATOM 2812 N N . GLU A 1 352 ? -8.789 -21.479 -0.991 1.00 88.62 352 GLU A N 1
ATOM 2813 C CA . GLU A 1 352 ? -8.083 -22.566 -1.668 1.00 88.62 352 GLU A CA 1
ATOM 2814 C C . GLU A 1 352 ? -9.058 -23.620 -2.211 1.00 88.62 352 GLU A C 1
ATOM 2816 O O . GLU A 1 352 ? -8.988 -23.962 -3.390 1.00 88.62 352 GLU A O 1
ATOM 2821 N N . LYS A 1 353 ? -10.044 -24.053 -1.411 1.00 90.31 353 LYS A N 1
ATOM 2822 C CA . LYS A 1 353 ? -11.092 -24.998 -1.849 1.00 90.31 353 LYS A CA 1
ATOM 2823 C C . LYS A 1 353 ? -11.890 -24.491 -3.052 1.00 90.31 353 LYS A C 1
ATOM 2825 O O . LYS A 1 353 ? -12.241 -25.277 -3.928 1.00 90.31 353 LYS A O 1
ATOM 2830 N N . VAL A 1 354 ? -12.183 -23.190 -3.100 1.00 87.44 354 VAL A N 1
ATOM 2831 C CA . VAL A 1 354 ? -12.926 -22.556 -4.207 1.00 87.44 354 VAL A CA 1
ATOM 2832 C C . VAL A 1 354 ? -12.012 -22.220 -5.399 1.00 87.44 354 VAL A C 1
ATOM 2834 O O . VAL A 1 354 ? -12.505 -21.846 -6.458 1.00 87.44 354 VAL A O 1
ATOM 2837 N N . GLN A 1 355 ? -10.692 -22.397 -5.264 1.00 86.31 355 GLN A N 1
ATOM 2838 C CA . GLN A 1 355 ? -9.692 -22.130 -6.306 1.00 86.31 355 GLN A CA 1
ATOM 2839 C C . GLN A 1 355 ? -9.765 -20.701 -6.867 1.00 86.31 355 GLN A C 1
ATOM 2841 O O . GLN A 1 355 ? -9.627 -20.465 -8.068 1.00 86.31 355 GLN A O 1
ATOM 2846 N N . VAL A 1 356 ? -9.979 -19.717 -5.991 1.00 79.12 356 VAL A N 1
ATOM 2847 C CA . VAL A 1 356 ? -9.951 -18.303 -6.391 1.00 79.12 356 VAL A CA 1
ATOM 2848 C C . VAL A 1 356 ? -8.523 -17.953 -6.838 1.00 79.12 356 VAL A C 1
ATOM 2850 O O . VAL A 1 356 ? -7.593 -18.281 -6.108 1.00 79.12 356 VAL A O 1
ATOM 2853 N N . PRO A 1 357 ? -8.279 -17.271 -7.970 1.00 75.81 357 PRO A N 1
ATOM 2854 C CA . PRO A 1 357 ? -6.935 -16.801 -8.332 1.00 75.81 357 PRO A CA 1
ATOM 2855 C C . PRO A 1 357 ? -6.331 -15.864 -7.270 1.00 75.81 357 PRO A C 1
ATOM 2857 O O . PRO A 1 357 ? -7.068 -15.173 -6.563 1.00 75.81 357 PRO A O 1
ATOM 2860 N N . VAL A 1 358 ? -5.004 -15.871 -7.095 1.00 74.06 358 VAL A N 1
ATOM 2861 C CA . VAL A 1 358 ? -4.310 -15.008 -6.109 1.00 74.06 358 VAL A CA 1
ATOM 2862 C C . VAL A 1 358 ? -4.195 -13.575 -6.625 1.00 74.06 358 VAL A C 1
ATOM 2864 O O . VAL A 1 358 ? -4.537 -12.639 -5.903 1.00 74.06 358 VAL A O 1
ATOM 2867 N N . ASP A 1 359 ? -3.759 -13.427 -7.875 1.00 76.50 359 ASP A N 1
ATOM 2868 C CA . ASP A 1 359 ? -3.590 -12.142 -8.548 1.00 76.50 359 ASP A CA 1
ATOM 2869 C C . ASP A 1 359 ? -3.846 -12.265 -10.056 1.00 76.50 359 ASP A C 1
ATOM 2871 O O . ASP A 1 359 ? -4.303 -13.304 -10.544 1.00 76.50 359 ASP A O 1
ATOM 2875 N N . ILE A 1 360 ? -3.578 -11.183 -10.780 1.00 73.62 360 ILE A N 1
ATOM 2876 C CA . ILE A 1 360 ? -3.699 -11.087 -12.229 1.00 73.62 360 ILE A CA 1
ATOM 2877 C C . ILE A 1 360 ? -2.332 -11.110 -12.910 1.00 73.62 360 ILE A C 1
ATOM 2879 O O . ILE A 1 360 ? -1.406 -10.451 -12.452 1.00 73.62 360 ILE A O 1
ATOM 2883 N N . ALA A 1 361 ? -2.277 -11.754 -14.078 1.00 75.31 361 ALA A N 1
ATOM 2884 C CA . ALA A 1 361 ? -1.167 -11.605 -15.008 1.00 75.31 361 ALA A CA 1
ATOM 2885 C C . ALA A 1 361 ? -1.534 -10.642 -16.143 1.00 75.31 361 ALA A C 1
ATOM 2887 O O . ALA A 1 361 ? -2.398 -10.972 -16.968 1.00 75.31 361 ALA A O 1
ATOM 2888 N N . PRO A 1 362 ? -0.962 -9.422 -16.193 1.00 69.69 362 PRO A N 1
ATOM 2889 C CA . PRO A 1 362 ? -1.413 -8.405 -17.128 1.00 69.69 362 PRO A CA 1
ATOM 2890 C C . PRO A 1 362 ? -0.992 -8.725 -18.567 1.00 69.69 362 PRO A C 1
ATOM 2892 O O . PRO A 1 362 ? 0.178 -8.960 -18.870 1.00 69.69 362 PRO A O 1
ATOM 2895 N N . ILE A 1 363 ? -1.958 -8.650 -19.485 1.00 78.56 363 ILE A N 1
ATOM 2896 C CA . ILE A 1 363 ? -1.726 -8.710 -20.932 1.00 78.56 363 ILE A CA 1
ATOM 2897 C C . ILE A 1 363 ? -1.844 -7.292 -21.498 1.00 78.56 363 ILE A C 1
ATOM 2899 O O . ILE A 1 363 ? -2.933 -6.713 -21.556 1.00 78.56 363 ILE A O 1
ATOM 2903 N N . PHE A 1 364 ? -0.723 -6.720 -21.935 1.00 80.25 364 PHE A N 1
ATOM 2904 C CA . PHE A 1 364 ? -0.634 -5.325 -22.379 1.00 80.25 364 PHE A CA 1
ATOM 2905 C C . PHE A 1 364 ? -0.949 -5.129 -23.869 1.00 80.25 364 PHE A C 1
ATOM 2907 O O . PHE A 1 364 ? -0.169 -4.541 -24.613 1.00 80.25 364 PHE A O 1
ATOM 2914 N N . GLY A 1 365 ? -2.146 -5.529 -24.310 1.00 79.69 365 GLY A N 1
ATOM 2915 C CA . GLY A 1 365 ? -2.527 -5.467 -25.732 1.00 79.69 365 GLY A CA 1
ATOM 2916 C C . GLY A 1 365 ? -2.537 -4.057 -26.354 1.00 79.69 365 GLY A C 1
ATOM 2917 O O . GLY A 1 365 ? -2.497 -3.909 -27.576 1.00 79.69 365 GLY A O 1
ATOM 2918 N N . THR A 1 366 ? -2.586 -2.996 -25.541 1.00 81.38 366 THR A N 1
ATOM 2919 C CA . THR A 1 366 ? -2.432 -1.610 -26.021 1.00 81.38 366 THR A CA 1
ATOM 2920 C C . THR A 1 366 ? -1.001 -1.330 -26.475 1.00 81.38 366 THR A C 1
ATOM 2922 O O . THR A 1 366 ? -0.813 -0.649 -27.479 1.00 81.38 366 THR A O 1
ATOM 2925 N N . VAL A 1 367 ? -0.003 -1.872 -25.772 1.00 79.00 367 VAL A N 1
ATOM 2926 C CA . VAL A 1 367 ? 1.414 -1.726 -26.131 1.00 79.00 367 VAL A CA 1
ATOM 2927 C C . VAL A 1 367 ? 1.694 -2.456 -27.429 1.00 79.00 367 VAL A C 1
ATOM 2929 O O . VAL A 1 367 ? 2.269 -1.856 -28.329 1.00 79.00 367 VAL A O 1
ATOM 2932 N N . ASP A 1 368 ? 1.188 -3.680 -27.579 1.00 78.81 368 ASP A N 1
ATOM 2933 C CA . ASP A 1 368 ? 1.342 -4.445 -28.820 1.00 78.81 368 ASP A CA 1
ATOM 2934 C C . ASP A 1 368 ? 0.812 -3.656 -30.025 1.00 78.81 368 ASP A C 1
ATOM 2936 O O . ASP A 1 368 ? 1.467 -3.565 -31.057 1.00 78.81 368 ASP A O 1
ATOM 2940 N N . LYS A 1 369 ? -0.342 -2.991 -29.886 1.00 82.94 369 LYS A N 1
ATOM 2941 C CA . LYS A 1 369 ? -0.904 -2.125 -30.939 1.00 82.94 369 LYS A CA 1
ATOM 2942 C C . LYS A 1 369 ? -0.085 -0.859 -31.200 1.00 82.94 369 LYS A C 1
ATOM 2944 O O . LYS A 1 369 ? -0.078 -0.381 -32.332 1.00 82.94 369 LYS A O 1
ATOM 2949 N N . LEU A 1 370 ? 0.550 -0.288 -30.176 1.00 78.75 370 LEU A N 1
ATOM 2950 C CA . LEU A 1 370 ? 1.417 0.886 -30.323 1.00 78.75 370 LEU A CA 1
ATOM 2951 C C . LEU A 1 370 ? 2.740 0.518 -31.003 1.00 78.75 370 LEU A C 1
ATOM 2953 O O . LEU A 1 370 ? 3.226 1.288 -31.827 1.00 78.75 370 LEU A O 1
ATOM 2957 N N . LEU A 1 371 ? 3.285 -0.664 -30.706 1.00 77.31 371 LEU A N 1
ATOM 2958 C CA . LEU A 1 371 ? 4.524 -1.171 -31.295 1.00 77.31 371 LEU A CA 1
ATOM 2959 C C . LEU A 1 371 ? 4.319 -1.731 -32.714 1.00 77.31 371 LEU A C 1
ATOM 2961 O O . LEU A 1 371 ? 5.182 -1.544 -33.566 1.00 77.31 371 LEU A O 1
ATOM 2965 N N . ASN A 1 372 ? 3.160 -2.334 -33.008 1.00 69.38 372 ASN A N 1
ATOM 2966 C CA . ASN A 1 372 ? 2.844 -2.928 -34.316 1.00 69.38 372 ASN A CA 1
ATOM 2967 C C . ASN A 1 372 ? 2.474 -1.914 -35.417 1.00 69.38 372 ASN A C 1
ATOM 2969 O O . ASN A 1 372 ? 2.137 -2.320 -36.525 1.00 69.38 372 ASN A O 1
ATOM 2973 N N . LYS A 1 373 ? 2.519 -0.601 -35.159 1.00 51.84 373 LYS A N 1
ATOM 2974 C CA . LYS A 1 373 ? 2.161 0.433 -36.152 1.00 51.84 373 LYS A CA 1
ATOM 2975 C C . LYS A 1 373 ? 3.286 0.839 -37.122 1.00 51.84 373 LYS A C 1
ATOM 2977 O O . LYS A 1 373 ? 3.133 1.841 -37.809 1.00 51.84 373 LYS A O 1
ATOM 2982 N N . ASN A 1 374 ? 4.364 0.059 -37.223 1.00 44.59 374 ASN A N 1
ATOM 2983 C CA . ASN A 1 374 ? 5.465 0.287 -38.172 1.00 44.59 374 ASN A CA 1
ATOM 2984 C C . ASN A 1 374 ? 5.695 -0.909 -39.118 1.00 44.59 374 ASN A C 1
ATOM 2986 O O . ASN A 1 374 ? 6.802 -1.445 -39.178 1.00 44.59 374 ASN A O 1
ATOM 2990 N N . HIS A 1 375 ? 4.665 -1.303 -39.869 1.00 38.91 375 HIS A N 1
ATOM 2991 C CA . HIS A 1 375 ? 4.832 -2.065 -41.109 1.00 38.91 375 HIS A CA 1
ATOM 2992 C C . HIS A 1 375 ? 4.085 -1.391 -42.251 1.00 38.91 375 HIS A C 1
ATOM 2994 O O . HIS A 1 375 ? 2.897 -1.051 -42.046 1.00 38.91 375 HIS A O 1
#

Organism: NCBI:txid337451

Radius of gyration: 25.95 Å; chains: 1; bounding box: 72×51×65 Å

Foldseek 3Di:
DVLVVDDPVVNCVVVDDFKDKDFQVVVPPPPDDDDDDDDDPPPPDPDVDRIDIDGNCRVCVVVLQVQLVVLQVVLVVDPDPLSVQLSNLSSVCSNVVDCVSNVVSCLVPDDPKDWDFDWDPVVQVLCVLLQVCVQLLQVQALEDPVFWDPDFGDARDIDTDTQDIDDPVQVCVVDPDDDDDDDDDPPPLVPVRIGDDPPPPRPHDRDDDDPLVSLLSLVSSLVSLVVVCVVPHDPSPVVNVSSCSVPPPVCVQVSVVVLLVVLLLQLVVDLVDDSNLSSQLLNQQCVVQVQWDQDPVLDIDGPPVRNSVSSSVVSHQVSVCVSVVPPPSVVVSSVVRSDCDPSSVSSNVVCVVVVPDSDDNDDNVVVVVVVPPPD

Sequence (375 aa):
MWKNSLSEDQQRAATGYFNVIHRHSESGMDICTAANTDHVVTTKSSNQHDLYMVPFSQEYRPFLTKAAELLQKAGELSDSPSLKRLLKTKAEAFLSNDYYDSDIAWMELATFEAFIGIRDDMATSQLKLFGDHLQVLEKNLPLDDMYKSKDVVAAPIRVIRLVYNAGVLYEIDRNSIQKIPQAYYLFALGFQTLSGPELSHNRNQSVLIAPYSILIKSHQATARLRRRKEEEGGREKEKEKIFQELLPKSLEKSMYVSFLAGCFRSIRFGLEEAHGKGQALQFNWLFENGAFVLHSDETFFVDFTKVEGAVESLSREILTIQAKGDKAAAKLLLQEYGKMTSPLRVAMEKLEKVQVPVDIAPIFGTVDKLLNKNH

Secondary structure (DSSP, 8-state):
-GGGGS-HHHHHHHTSTTEEEEETTTTTSS--S--------------S-SEEEEEHHHHTHHHHHHHHHHHHHHHHH---HHHHHHHHHHHHHHHHS--HHHHHHHHTT--SSEEEEEE-HHHHHHHHHHHHTHHHHHHHSSS-GGGS-SS--PPPP--EEEEEEESHHHHHHH---------S-TT-TTTTTSS-TT-TT-TT---S--HHHHHHHHHHHHHHHHHHHHHH-STHHHHHHHHHHHS-HHHHHHHHHHHHHHHHHHHTT-TTSHHHHHHHHHHHHHHHTTSEEE-TTS-EEE-TTTHHHHHHHHHHHHHHHHHHT-HHHHHHHHHHHSS--HHHHHHHHHHHHTT--SS-----HHHHHHHTT--

pLDDT: mean 70.87, std 20.19, range [23.98, 98.44]